Protein AF-A0A199VXJ0-F1 (afdb_monomer)

Radius of gyration: 19.69 Å; Cα contacts (8 Å, |Δi|>4): 282; chains: 1; bounding box: 51×52×53 Å

Organism: Ananas comosus (NCBI:txid4615)

Sequence (266 aa):
VQESENDRVVRELAQLLDVYDFYFQNKQNDQTDTVANPKESSIPTMSERFMGLRAAICTNSDSVKSFASNIGLTVLKTDDFLSQSDSADMLLRLLGFSGSDISENSEYDLVLLHITSESAKTQKGKMVIKTNADRLDKLVGGIMEAVQPGSNVASRLHFSVILSYGTVSESDEKFSLISNPETNSDLSLLRPRQSYAMKGGKPLEDVRHHHPMLIAQWQDGVTRKDTAMTFSFEEFTKYGVNLAILADRFLHEVAFKLWKAPKYGA

Structure (mmCIF, N/CA/C/O backbone):
data_AF-A0A199VXJ0-F1
#
_entry.id   AF-A0A199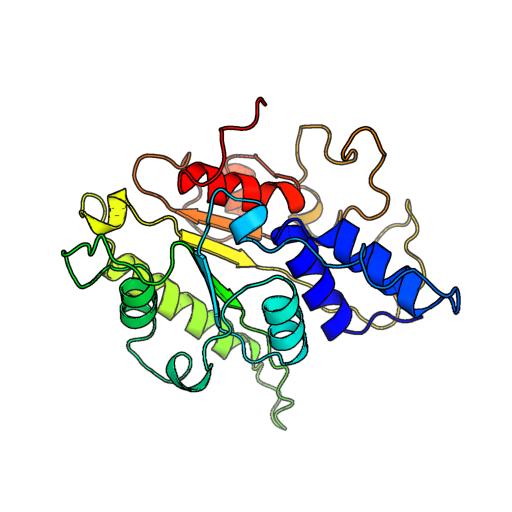VXJ0-F1
#
loop_
_atom_site.group_PDB
_atom_site.id
_atom_site.type_symbol
_atom_site.label_atom_id
_atom_site.label_alt_id
_atom_site.label_comp_id
_atom_site.label_asym_id
_atom_site.label_entity_id
_atom_site.label_seq_id
_atom_site.pdbx_PDB_ins_code
_atom_site.Cartn_x
_atom_site.Cartn_y
_atom_site.Cartn_z
_atom_site.occupancy
_atom_site.B_iso_or_equiv
_atom_site.auth_seq_id
_atom_site.auth_comp_id
_atom_site.auth_asym_id
_atom_site.auth_atom_id
_atom_site.pdbx_PDB_model_num
ATOM 1 N N . VAL A 1 1 ? 17.588 1.883 -23.656 1.00 45.66 1 VAL A N 1
ATOM 2 C CA . VAL A 1 1 ? 16.371 2.712 -23.821 1.00 45.66 1 VAL A CA 1
ATOM 3 C C . VAL A 1 1 ? 16.159 3.451 -22.516 1.00 45.66 1 VAL A C 1
ATOM 5 O O . VAL A 1 1 ? 16.261 2.813 -21.476 1.00 45.66 1 VAL A O 1
ATOM 8 N N . GLN A 1 2 ? 15.977 4.768 -22.562 1.00 56.06 2 GLN A N 1
ATOM 9 C CA . GLN A 1 2 ? 15.722 5.579 -21.371 1.00 56.06 2 GLN A CA 1
ATOM 10 C C . GLN A 1 2 ? 14.312 5.254 -20.850 1.00 56.06 2 GLN A C 1
ATOM 12 O O . GLN A 1 2 ? 13.355 5.304 -21.619 1.00 56.06 2 GLN A O 1
ATOM 17 N N . GLU A 1 3 ? 14.193 4.843 -19.585 1.00 69.50 3 GLU A N 1
ATOM 18 C CA . GLU A 1 3 ? 12.902 4.548 -18.945 1.00 69.50 3 GLU A CA 1
ATOM 19 C C . GLU A 1 3 ? 12.107 5.854 -18.781 1.00 69.50 3 GLU A C 1
ATOM 21 O O . GLU A 1 3 ? 12.637 6.837 -18.262 1.00 69.50 3 GLU A O 1
ATOM 26 N N . SER A 1 4 ? 10.847 5.887 -19.232 1.00 78.25 4 SER A N 1
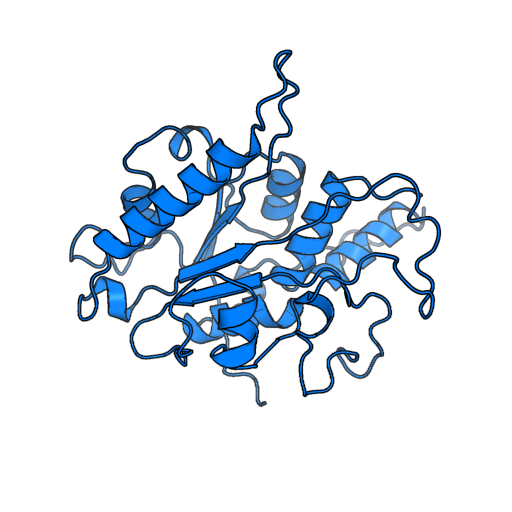ATOM 27 C CA . SER A 1 4 ? 9.984 7.052 -19.005 1.00 78.25 4 SER A CA 1
ATOM 28 C C . SER A 1 4 ? 9.513 7.117 -17.545 1.00 78.25 4 SER A C 1
ATOM 30 O O . SER A 1 4 ? 9.450 6.103 -16.851 1.00 78.25 4 SER A O 1
ATOM 32 N N . GLU A 1 5 ? 9.113 8.298 -17.064 1.00 76.81 5 GLU A N 1
ATOM 33 C CA . GLU A 1 5 ? 8.543 8.434 -15.713 1.00 76.81 5 GLU A CA 1
ATOM 34 C C . GLU A 1 5 ? 7.317 7.527 -15.510 1.00 76.81 5 GLU A C 1
ATOM 36 O O . GLU A 1 5 ? 7.177 6.893 -14.464 1.00 76.81 5 GLU A O 1
ATOM 41 N N . ASN A 1 6 ? 6.471 7.405 -16.535 1.00 82.06 6 ASN A N 1
ATOM 42 C CA . ASN A 1 6 ? 5.305 6.526 -16.514 1.00 82.06 6 ASN A CA 1
ATOM 43 C C . ASN A 1 6 ? 5.698 5.046 -16.420 1.00 82.06 6 ASN A C 1
ATOM 45 O O . ASN A 1 6 ? 5.078 4.310 -15.654 1.00 82.06 6 ASN A O 1
ATOM 49 N N . ASP A 1 7 ? 6.728 4.615 -17.157 1.00 81.69 7 ASP A N 1
ATOM 50 C CA . ASP A 1 7 ? 7.243 3.243 -17.077 1.00 81.69 7 ASP A CA 1
ATOM 51 C C . ASP A 1 7 ? 7.771 2.930 -15.679 1.00 81.69 7 ASP A C 1
ATOM 53 O O . ASP A 1 7 ? 7.467 1.868 -15.132 1.00 81.69 7 ASP A O 1
ATOM 57 N N . ARG A 1 8 ? 8.499 3.881 -15.081 1.00 81.12 8 ARG A N 1
ATOM 58 C CA . ARG A 1 8 ? 9.020 3.771 -13.718 1.00 81.12 8 ARG A CA 1
ATOM 59 C C . ARG A 1 8 ? 7.894 3.642 -12.694 1.00 81.12 8 ARG A C 1
ATOM 61 O O . ARG A 1 8 ? 7.955 2.755 -11.847 1.00 81.12 8 ARG A O 1
ATOM 68 N N . VAL A 1 9 ? 6.871 4.498 -12.765 1.00 86.12 9 VAL A N 1
ATOM 69 C CA . VAL A 1 9 ? 5.720 4.467 -11.841 1.00 86.12 9 VAL A CA 1
ATOM 70 C C . VAL A 1 9 ? 4.978 3.134 -11.941 1.00 86.12 9 VAL A C 1
ATOM 72 O O . VAL A 1 9 ? 4.702 2.503 -10.922 1.00 86.12 9 VAL A O 1
ATOM 75 N N . VAL A 1 10 ? 4.702 2.663 -13.161 1.00 89.69 10 VAL A N 1
ATOM 76 C CA . VAL A 1 10 ? 4.049 1.363 -13.378 1.00 89.69 10 VAL A CA 1
ATOM 77 C C . VAL A 1 10 ? 4.915 0.223 -12.852 1.00 89.69 10 VAL A C 1
ATOM 79 O O . VAL A 1 10 ? 4.407 -0.676 -12.187 1.00 89.69 10 VAL A O 1
ATOM 82 N N . ARG A 1 11 ? 6.228 0.269 -13.092 1.00 87.69 11 ARG A N 1
ATOM 83 C CA . ARG A 1 11 ? 7.173 -0.734 -12.599 1.00 87.69 11 ARG A CA 1
ATOM 84 C C . ARG A 1 11 ? 7.214 -0.799 -11.072 1.00 87.69 11 ARG A C 1
ATOM 86 O O . ARG A 1 11 ? 7.180 -1.884 -10.501 1.00 87.69 11 ARG A O 1
ATOM 93 N N . GLU A 1 12 ? 7.289 0.353 -10.414 1.00 87.31 12 GLU A N 1
ATOM 94 C CA . GLU A 1 12 ? 7.268 0.467 -8.953 1.00 87.31 12 GLU A CA 1
ATOM 95 C C . GLU A 1 12 ? 5.977 -0.093 -8.360 1.00 87.31 12 GLU A C 1
ATOM 97 O O . GLU A 1 12 ? 6.012 -0.879 -7.412 1.00 87.31 12 GLU A O 1
ATOM 102 N N . LEU A 1 13 ? 4.839 0.262 -8.957 1.00 91.62 13 LEU A N 1
ATOM 103 C CA . LEU A 1 13 ? 3.545 -0.263 -8.547 1.00 91.62 13 LEU A CA 1
ATOM 104 C C . LEU A 1 13 ? 3.452 -1.777 -8.783 1.00 91.62 13 LEU A C 1
ATOM 106 O O . LEU A 1 13 ? 2.938 -2.496 -7.931 1.00 91.62 13 LEU A O 1
ATOM 110 N N . ALA A 1 14 ? 3.996 -2.281 -9.892 1.00 91.81 14 ALA A N 1
ATOM 111 C CA . ALA A 1 14 ? 4.055 -3.712 -10.172 1.00 91.81 14 ALA A CA 1
ATOM 112 C C . ALA A 1 14 ? 4.868 -4.480 -9.121 1.00 91.81 14 ALA A C 1
ATOM 114 O O . ALA A 1 14 ? 4.495 -5.597 -8.761 1.00 91.81 14 ALA A O 1
ATOM 115 N N . GLN A 1 15 ? 5.938 -3.879 -8.593 1.00 89.31 15 GLN A N 1
ATOM 116 C CA . GLN A 1 15 ? 6.695 -4.451 -7.483 1.00 89.31 15 GLN A CA 1
ATOM 117 C C . GLN A 1 15 ? 5.846 -4.511 -6.209 1.00 89.31 15 GLN A C 1
ATOM 119 O O . GLN A 1 15 ? 5.731 -5.578 -5.615 1.00 89.31 15 GLN A O 1
ATOM 124 N N . LEU A 1 16 ? 5.215 -3.396 -5.820 1.00 92.19 16 LEU A N 1
ATOM 125 C CA . LEU A 1 16 ? 4.373 -3.330 -4.618 1.00 92.19 16 LEU A CA 1
ATOM 126 C C . LEU A 1 16 ? 3.195 -4.305 -4.672 1.00 92.19 16 LEU A C 1
ATOM 128 O O . LEU A 1 16 ? 2.821 -4.865 -3.646 1.00 92.19 16 LEU A O 1
ATOM 132 N N . LEU A 1 17 ? 2.622 -4.510 -5.860 1.00 93.81 17 LEU A N 1
ATOM 133 C CA . LEU A 1 17 ? 1.468 -5.381 -6.076 1.00 93.81 17 LEU A CA 1
ATOM 134 C C . LEU A 1 17 ? 1.838 -6.833 -6.406 1.00 93.81 17 LEU A C 1
ATOM 136 O O . LEU A 1 17 ? 0.954 -7.605 -6.782 1.00 93.81 17 LEU A O 1
ATOM 140 N N . ASP A 1 18 ? 3.111 -7.214 -6.260 1.00 91.25 18 ASP A N 1
ATOM 141 C CA . ASP A 1 18 ? 3.634 -8.565 -6.509 1.00 91.25 18 ASP A CA 1
ATOM 142 C C . ASP A 1 18 ? 3.284 -9.113 -7.910 1.00 91.25 18 ASP A C 1
ATOM 144 O O . ASP A 1 18 ? 2.841 -10.247 -8.085 1.00 91.25 18 ASP A O 1
ATOM 148 N N . VAL A 1 19 ? 3.426 -8.267 -8.933 1.00 92.19 19 VAL A N 1
ATOM 149 C CA . VAL A 1 19 ? 3.198 -8.622 -10.349 1.00 92.19 19 VAL A CA 1
ATOM 150 C C . VAL A 1 19 ? 4.364 -8.243 -11.262 1.00 92.19 19 VAL A C 1
ATOM 152 O O . VAL A 1 19 ? 4.260 -8.371 -12.481 1.00 92.19 19 VAL A O 1
ATOM 155 N N . TYR A 1 20 ? 5.485 -7.793 -10.692 1.00 88.81 20 TYR A N 1
ATOM 156 C CA . TYR A 1 20 ? 6.661 -7.356 -11.448 1.00 88.81 20 TYR A CA 1
ATOM 157 C C . TYR A 1 20 ? 7.192 -8.426 -12.408 1.00 88.81 20 TYR A C 1
ATOM 159 O O . TYR A 1 20 ? 7.436 -8.125 -13.573 1.00 88.81 20 TYR A O 1
ATOM 167 N N . ASP A 1 21 ? 7.302 -9.677 -11.954 1.00 86.62 21 ASP A N 1
ATOM 168 C CA . ASP A 1 21 ? 7.867 -10.758 -12.770 1.00 86.62 21 ASP A CA 1
ATOM 169 C C . ASP A 1 21 ? 6.995 -11.033 -14.014 1.00 86.62 21 ASP A C 1
ATOM 171 O O . ASP A 1 21 ? 7.521 -11.202 -15.114 1.00 86.62 21 ASP A O 1
ATOM 175 N N . PHE A 1 22 ? 5.663 -10.985 -13.871 1.00 86.19 22 PHE A N 1
ATOM 176 C CA . PHE A 1 22 ? 4.717 -11.130 -14.986 1.00 86.19 22 PHE A CA 1
ATOM 177 C C . PHE A 1 22 ? 4.749 -9.921 -15.928 1.00 86.19 22 PHE A C 1
ATOM 179 O O . PHE A 1 22 ? 4.763 -10.069 -17.150 1.00 86.19 22 PHE A O 1
ATOM 186 N N . TYR A 1 23 ? 4.795 -8.713 -15.361 1.00 83.38 23 TYR A N 1
ATOM 187 C CA . TYR A 1 23 ? 4.920 -7.470 -16.120 1.00 83.38 23 TYR A CA 1
ATOM 188 C C . TYR A 1 23 ? 6.195 -7.454 -16.976 1.00 83.38 23 TYR A C 1
ATOM 190 O O . TYR A 1 23 ? 6.153 -7.077 -18.148 1.00 83.38 23 TYR A O 1
ATOM 198 N N . PHE A 1 24 ? 7.320 -7.901 -16.414 1.00 80.62 24 PHE A N 1
ATOM 199 C CA . PHE A 1 24 ? 8.603 -7.938 -17.107 1.00 80.62 24 PHE A CA 1
ATOM 200 C C . PHE A 1 24 ? 8.630 -8.981 -18.232 1.00 80.62 24 PHE A C 1
ATOM 202 O O . PHE A 1 24 ? 9.086 -8.676 -19.333 1.00 80.62 24 PHE A O 1
ATOM 209 N N . GLN A 1 25 ? 8.090 -10.181 -17.991 1.00 79.81 25 GLN A N 1
ATOM 210 C CA . GLN A 1 25 ? 7.974 -11.225 -19.017 1.00 79.81 25 GLN A CA 1
ATOM 211 C C . GLN A 1 25 ? 7.130 -10.762 -20.211 1.00 79.81 25 GLN A C 1
ATOM 213 O O . GLN A 1 25 ? 7.547 -10.922 -21.356 1.00 79.81 25 GLN A O 1
ATOM 218 N N . ASN A 1 26 ? 5.990 -10.112 -19.959 1.00 73.62 26 ASN A N 1
ATOM 219 C CA . ASN A 1 26 ? 5.143 -9.589 -21.032 1.00 73.62 26 ASN A CA 1
ATOM 220 C C . ASN A 1 26 ? 5.845 -8.484 -21.836 1.00 73.62 26 ASN A C 1
ATOM 222 O O . ASN A 1 26 ? 5.798 -8.509 -23.063 1.00 73.62 26 ASN A O 1
ATOM 226 N N . LYS A 1 27 ? 6.597 -7.587 -21.180 1.00 72.12 27 LYS A N 1
ATOM 227 C CA . LYS A 1 27 ? 7.405 -6.576 -21.886 1.00 72.12 27 LYS A CA 1
ATOM 228 C C . LYS A 1 27 ? 8.515 -7.172 -22.763 1.00 72.12 27 LYS A C 1
ATOM 230 O O . LYS A 1 27 ? 8.862 -6.560 -23.770 1.00 72.12 27 LYS A O 1
ATOM 235 N N . GLN A 1 28 ? 9.092 -8.319 -22.395 1.00 69.50 28 GLN A N 1
ATOM 236 C CA . GLN A 1 28 ? 10.078 -9.012 -23.238 1.00 69.50 28 GLN A CA 1
ATOM 237 C C . GLN A 1 28 ? 9.428 -9.709 -24.438 1.00 69.50 28 GLN A C 1
ATOM 239 O O . GLN A 1 28 ? 9.977 -9.668 -25.541 1.00 69.50 28 GLN A O 1
ATOM 244 N N . ASN A 1 29 ? 8.247 -10.297 -24.243 1.00 62.09 29 ASN A N 1
ATOM 245 C CA . ASN A 1 29 ? 7.482 -10.925 -25.319 1.00 62.09 29 ASN A CA 1
ATOM 246 C C . ASN A 1 29 ? 7.000 -9.891 -26.349 1.00 62.09 29 ASN A C 1
ATOM 248 O O . ASN A 1 29 ? 7.112 -10.140 -27.539 1.00 62.09 29 ASN A O 1
ATOM 252 N N . ASP A 1 30 ? 6.578 -8.697 -25.921 1.00 61.28 30 ASP A N 1
ATOM 253 C CA . ASP A 1 30 ? 6.193 -7.610 -26.839 1.00 61.28 30 ASP A CA 1
ATOM 254 C C . ASP A 1 30 ? 7.369 -7.078 -27.686 1.00 61.28 30 ASP A C 1
ATOM 256 O O . ASP A 1 30 ? 7.159 -6.443 -28.717 1.00 61.28 30 ASP A O 1
ATOM 260 N N . GLN A 1 31 ? 8.618 -7.314 -27.262 1.00 59.03 31 GLN A N 1
ATOM 261 C CA . GLN A 1 31 ? 9.827 -6.904 -27.992 1.00 59.03 31 GLN A CA 1
ATOM 262 C C . GLN A 1 31 ? 10.400 -8.003 -28.892 1.00 59.03 31 GLN A C 1
ATOM 264 O O . GLN A 1 31 ? 11.290 -7.730 -29.699 1.00 59.03 31 GLN A O 1
ATOM 269 N N . THR A 1 32 ? 9.932 -9.241 -28.750 1.00 52.44 32 THR A N 1
ATOM 270 C CA . THR A 1 32 ? 10.399 -10.380 -29.537 1.00 52.44 32 THR A CA 1
ATOM 271 C C . THR A 1 32 ? 9.243 -10.876 -30.399 1.00 52.44 32 THR A C 1
ATOM 273 O O . THR A 1 32 ? 8.276 -11.420 -29.885 1.00 52.44 32 THR A O 1
ATOM 276 N N . ASP A 1 33 ? 9.340 -10.707 -31.726 1.00 48.66 33 ASP A N 1
ATOM 277 C CA . ASP A 1 33 ? 8.368 -11.172 -32.742 1.00 48.66 33 ASP A CA 1
ATOM 278 C C . ASP A 1 33 ? 8.248 -12.717 -32.818 1.00 48.66 33 ASP A C 1
ATOM 280 O O . ASP A 1 33 ? 8.120 -13.322 -33.884 1.00 48.66 33 ASP A O 1
ATOM 284 N N . THR A 1 34 ? 8.341 -13.418 -31.694 1.00 51.16 34 THR A N 1
ATOM 285 C CA . THR A 1 34 ? 8.050 -14.841 -31.604 1.00 51.16 34 THR A CA 1
ATOM 286 C C . THR A 1 34 ? 6.565 -15.023 -31.348 1.00 51.16 34 THR A C 1
ATOM 288 O O . THR A 1 34 ? 6.039 -14.561 -30.341 1.00 51.16 34 THR A O 1
ATOM 291 N N . VAL A 1 35 ? 5.900 -15.717 -32.277 1.00 48.59 35 VAL A N 1
ATOM 292 C CA . VAL A 1 35 ? 4.492 -16.134 -32.221 1.00 48.59 35 VAL A CA 1
ATOM 293 C C . VAL A 1 35 ? 4.259 -16.979 -30.962 1.00 48.59 35 VAL A C 1
ATOM 295 O O . VAL A 1 35 ? 4.329 -18.207 -30.989 1.00 48.59 35 VAL A O 1
ATOM 298 N N . ALA A 1 36 ? 4.030 -16.316 -29.833 1.00 48.41 36 ALA A N 1
ATOM 299 C CA . ALA A 1 36 ? 3.651 -16.956 -28.589 1.00 48.41 36 ALA A CA 1
ATOM 300 C C . ALA A 1 36 ? 2.177 -17.367 -28.679 1.00 48.41 36 ALA A C 1
ATOM 302 O O . ALA A 1 36 ? 1.315 -16.601 -29.115 1.00 48.41 36 ALA A O 1
ATOM 303 N N . ASN A 1 37 ? 1.888 -18.604 -28.280 1.00 42.53 37 ASN A N 1
ATOM 304 C CA . ASN A 1 37 ? 0.529 -19.126 -28.191 1.00 42.53 37 ASN A CA 1
ATOM 305 C C . ASN A 1 37 ? -0.311 -18.208 -27.271 1.00 42.53 37 ASN A C 1
ATOM 307 O O . ASN A 1 37 ? 0.045 -18.050 -26.103 1.00 42.53 37 ASN A O 1
ATOM 311 N N . PRO A 1 38 ? -1.445 -17.644 -27.726 1.00 44.47 38 PRO A N 1
ATOM 312 C CA . PRO A 1 38 ? -2.181 -16.586 -27.017 1.00 44.47 38 PRO A CA 1
ATOM 313 C C . PRO A 1 38 ? -2.943 -17.048 -25.756 1.00 44.47 38 PRO A C 1
ATOM 315 O O . PRO A 1 38 ? -3.863 -16.370 -25.310 1.00 44.47 38 PRO A O 1
ATOM 318 N N . LYS A 1 39 ? -2.615 -18.216 -25.187 1.00 44.41 39 LYS A N 1
ATOM 319 C CA . LYS A 1 39 ? -3.345 -18.824 -24.060 1.00 44.41 39 LYS A CA 1
ATOM 320 C C . LYS A 1 39 ? -2.595 -18.839 -22.721 1.00 44.41 39 LYS A C 1
ATOM 322 O O . LYS A 1 39 ? -3.212 -19.220 -21.736 1.00 44.41 39 LYS A O 1
ATOM 327 N N . GLU A 1 40 ? -1.327 -18.421 -22.654 1.00 48.28 40 GLU A N 1
ATOM 328 C CA . GLU A 1 40 ? -0.504 -18.558 -21.429 1.00 48.28 40 GLU A CA 1
ATOM 329 C C . GLU A 1 40 ? 0.032 -17.243 -20.822 1.00 48.28 40 GLU A C 1
ATOM 331 O O . GLU A 1 40 ? 0.688 -17.287 -19.787 1.00 48.28 40 GLU A O 1
ATOM 336 N N . SER A 1 41 ? -0.255 -16.064 -21.391 1.00 54.38 41 SER A N 1
ATOM 337 C CA . SER A 1 41 ? 0.370 -14.789 -20.972 1.00 54.38 41 SER A CA 1
ATOM 338 C C . SER A 1 41 ? -0.541 -13.820 -20.199 1.00 54.38 41 SER A C 1
ATOM 340 O O . SER A 1 41 ? -0.278 -12.614 -20.164 1.00 54.38 41 SER A O 1
ATOM 342 N N . SER A 1 42 ? -1.641 -14.292 -19.606 1.00 75.12 42 SER A N 1
ATOM 343 C CA . SER A 1 42 ? -2.492 -13.433 -18.773 1.00 75.12 42 SER A CA 1
ATOM 344 C C . SER A 1 42 ? -1.889 -13.285 -17.377 1.00 75.12 42 SER A C 1
ATOM 346 O O . SER A 1 42 ? -1.666 -14.284 -16.693 1.00 75.12 42 SER A O 1
ATOM 348 N N . ILE A 1 43 ? -1.650 -12.045 -16.941 1.00 83.56 43 ILE A N 1
ATOM 349 C CA . ILE A 1 43 ? -1.224 -11.765 -15.566 1.00 83.56 43 ILE A CA 1
ATOM 350 C C . ILE A 1 43 ? -2.356 -12.217 -14.630 1.00 83.56 43 ILE A C 1
ATOM 352 O O . ILE A 1 43 ? -3.481 -11.745 -14.806 1.00 83.56 43 ILE A O 1
ATOM 356 N N . PRO A 1 44 ? -2.102 -13.108 -13.654 1.00 89.50 44 PRO A N 1
ATOM 357 C CA . PRO A 1 44 ? -3.137 -13.534 -12.725 1.00 89.50 44 PRO A CA 1
ATOM 358 C C . PRO A 1 44 ? -3.655 -12.333 -11.930 1.00 89.50 44 PRO A C 1
ATOM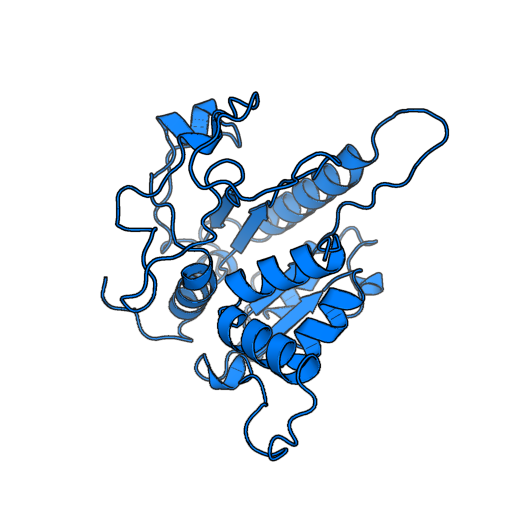 360 O O . PRO A 1 44 ? -2.890 -11.534 -11.374 1.00 89.50 44 PRO A O 1
ATOM 363 N N . THR A 1 45 ? -4.975 -12.218 -11.879 1.00 91.81 45 THR A N 1
ATOM 364 C CA . THR A 1 45 ? -5.677 -11.141 -11.190 1.00 91.81 45 THR A CA 1
ATOM 365 C C . THR A 1 45 ? -5.389 -11.172 -9.694 1.00 91.81 45 THR A C 1
ATOM 367 O O . THR A 1 45 ? -5.015 -12.191 -9.106 1.00 91.81 45 THR A O 1
ATOM 370 N N . MET A 1 46 ? -5.591 -10.040 -9.026 1.00 91.19 46 MET A N 1
ATOM 371 C CA . MET A 1 46 ? -5.399 -9.980 -7.578 1.00 91.19 46 MET A CA 1
ATOM 372 C C . MET A 1 46 ? -6.341 -10.918 -6.801 1.00 91.19 46 MET A C 1
ATOM 374 O O . MET A 1 46 ? -5.927 -11.516 -5.810 1.00 91.19 46 MET A O 1
ATOM 378 N N . SER A 1 47 ? -7.564 -11.116 -7.297 1.00 92.75 47 SER A N 1
ATOM 379 C CA . SER A 1 47 ? -8.522 -12.076 -6.740 1.00 92.75 47 SER A CA 1
ATOM 380 C C . SER A 1 47 ? -8.008 -13.519 -6.822 1.00 92.75 47 SER A C 1
ATOM 382 O O . SER A 1 47 ? -8.125 -14.267 -5.851 1.00 92.75 47 SER A O 1
ATOM 384 N N . GLU A 1 48 ? -7.402 -13.903 -7.950 1.00 93.19 48 GLU A N 1
ATOM 385 C CA . GLU A 1 48 ? -6.807 -15.236 -8.138 1.00 93.19 48 GLU A CA 1
ATOM 386 C C . GLU A 1 48 ? -5.591 -15.457 -7.232 1.00 93.19 48 GLU A C 1
ATOM 388 O O . GLU A 1 48 ? -5.391 -16.561 -6.729 1.00 93.19 48 GLU A O 1
ATOM 393 N N . ARG A 1 49 ? -4.798 -14.407 -6.982 1.00 92.00 49 ARG A N 1
ATOM 394 C CA . ARG A 1 49 ? -3.589 -14.491 -6.147 1.00 92.00 49 ARG A CA 1
ATOM 395 C C . ARG A 1 49 ? -3.863 -14.457 -4.641 1.00 92.00 49 ARG A C 1
ATOM 397 O O . ARG A 1 49 ? -3.102 -15.052 -3.884 1.00 92.00 49 ARG A O 1
ATOM 404 N N . PHE A 1 50 ? -4.929 -13.789 -4.198 1.00 93.44 50 PHE A N 1
ATOM 405 C CA . PHE A 1 50 ? -5.163 -13.492 -2.778 1.00 93.44 50 PHE A CA 1
ATOM 406 C C . PHE A 1 50 ? -6.582 -13.843 -2.316 1.00 93.44 50 PHE A C 1
ATOM 408 O O . PHE A 1 50 ? -7.336 -12.973 -1.891 1.00 93.44 50 PHE A O 1
ATOM 415 N N . MET A 1 51 ? -6.965 -15.122 -2.400 1.00 94.00 51 MET A N 1
ATOM 416 C CA . MET A 1 51 ? -8.205 -15.665 -1.808 1.00 94.00 51 MET A CA 1
ATOM 417 C C . MET A 1 51 ? -9.468 -14.819 -2.087 1.00 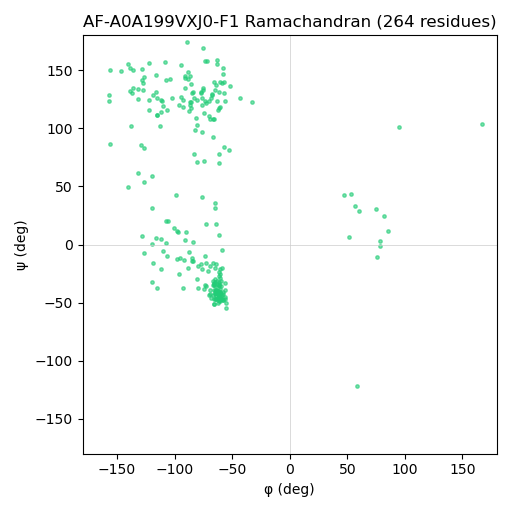94.00 51 MET A C 1
ATOM 419 O O . MET A 1 51 ? -10.283 -14.576 -1.193 1.00 94.00 51 MET A O 1
ATOM 423 N N . GLY A 1 52 ? -9.630 -14.334 -3.320 1.00 94.06 52 GLY A N 1
ATOM 424 C CA . GLY A 1 52 ? -10.765 -13.485 -3.679 1.00 94.06 52 GLY A CA 1
ATOM 425 C C . GLY A 1 52 ? -10.670 -12.051 -3.150 1.00 94.06 52 GLY A C 1
ATOM 426 O O . GLY A 1 52 ? -11.696 -11.463 -2.810 1.00 94.06 52 GLY A O 1
ATOM 427 N N . LEU A 1 53 ? -9.463 -11.496 -2.993 1.00 95.00 53 LEU A N 1
ATOM 428 C CA . LEU A 1 53 ? -9.252 -10.095 -2.618 1.00 95.00 53 LEU A CA 1
ATOM 429 C C . LEU A 1 53 ? -9.841 -9.180 -3.696 1.00 95.00 53 LEU A C 1
ATOM 431 O O . LEU A 1 53 ? -9.364 -9.149 -4.832 1.00 95.00 53 LEU A O 1
ATOM 435 N N . ARG A 1 54 ? -10.866 -8.414 -3.318 1.00 95.69 54 ARG A N 1
ATOM 436 C CA . ARG A 1 54 ? -11.494 -7.404 -4.174 1.00 95.69 54 ARG A CA 1
ATOM 437 C C . ARG A 1 54 ? -10.819 -6.074 -3.918 1.00 95.69 54 ARG A C 1
ATOM 439 O O . ARG A 1 54 ? -10.805 -5.612 -2.776 1.00 95.69 54 ARG A O 1
ATOM 446 N N . ALA A 1 55 ? -10.294 -5.437 -4.956 1.00 96.62 55 ALA A N 1
ATOM 447 C CA . ALA A 1 55 ? -9.690 -4.130 -4.776 1.00 96.62 55 ALA A CA 1
ATOM 448 C C . ALA A 1 55 ? -9.972 -3.154 -5.898 1.00 96.62 55 ALA A C 1
ATOM 450 O O . ALA A 1 55 ? -10.167 -3.524 -7.058 1.00 96.62 55 ALA A O 1
ATOM 451 N N . ALA A 1 56 ? -9.892 -1.891 -5.511 1.00 96.06 56 ALA A N 1
ATOM 452 C CA . ALA A 1 56 ? -10.016 -0.760 -6.394 1.00 96.06 56 ALA A CA 1
ATOM 453 C C . ALA A 1 56 ? -8.779 0.134 -6.331 1.00 96.06 56 ALA A C 1
ATOM 455 O O . ALA A 1 56 ? -8.064 0.166 -5.328 1.00 96.06 56 ALA A O 1
ATOM 456 N N . ILE A 1 57 ? -8.555 0.898 -7.398 1.00 94.75 57 ILE A N 1
ATOM 457 C CA . ILE A 1 57 ? -7.568 1.972 -7.438 1.00 94.75 57 ILE A CA 1
ATOM 458 C C . ILE A 1 57 ? -8.201 3.274 -7.923 1.00 94.75 57 ILE A C 1
ATOM 460 O O . ILE A 1 57 ? -8.977 3.292 -8.878 1.00 94.75 57 ILE A O 1
ATOM 464 N N . CYS A 1 58 ? -7.824 4.379 -7.291 1.00 91.31 58 CYS A N 1
ATOM 465 C CA . CYS A 1 58 ? -8.099 5.730 -7.754 1.00 91.31 58 CYS A CA 1
ATOM 466 C C . CYS A 1 58 ? -6.782 6.394 -8.165 1.00 91.31 58 CYS A C 1
ATOM 468 O O . CYS A 1 58 ? -5.828 6.440 -7.384 1.00 91.31 58 CYS A O 1
ATOM 470 N N . THR A 1 59 ? -6.709 6.887 -9.403 1.00 88.94 59 THR A N 1
ATOM 471 C CA . THR A 1 59 ? -5.522 7.584 -9.912 1.00 88.94 59 THR A CA 1
ATOM 472 C C . THR A 1 59 ? -5.848 8.533 -11.061 1.00 88.94 59 THR A C 1
ATOM 474 O O . THR A 1 59 ? -6.770 8.283 -11.833 1.00 88.94 59 THR A O 1
ATOM 477 N N . ASN A 1 60 ? -5.082 9.615 -11.205 1.00 84.50 60 ASN A N 1
ATOM 478 C CA . ASN A 1 60 ? -5.099 10.503 -12.374 1.00 84.50 60 ASN A CA 1
ATOM 479 C C . ASN A 1 60 ? -4.219 9.995 -13.538 1.00 84.50 60 ASN A C 1
ATOM 481 O O . ASN A 1 60 ? -4.358 10.489 -14.651 1.00 84.50 60 ASN A O 1
ATOM 485 N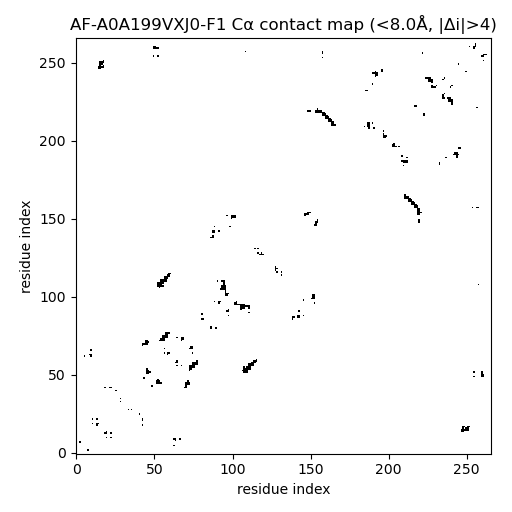 N . SER A 1 61 ? -3.336 9.016 -13.316 1.00 87.31 61 SER A N 1
ATOM 486 C CA . SER A 1 61 ? -2.378 8.544 -14.324 1.00 87.31 61 SER A CA 1
ATOM 487 C C . SER A 1 61 ? -2.981 7.478 -15.244 1.00 87.31 61 SER A C 1
ATOM 489 O O . SER A 1 61 ? -3.326 6.385 -14.796 1.00 87.31 61 SER A O 1
ATOM 491 N N . ASP A 1 62 ? -3.069 7.758 -16.546 1.00 90.25 62 ASP A N 1
ATOM 492 C CA . ASP A 1 62 ? -3.656 6.831 -17.527 1.00 90.25 62 ASP A CA 1
ATOM 493 C C . ASP A 1 62 ? -2.844 5.541 -17.717 1.00 90.25 62 ASP A C 1
ATOM 495 O O . ASP A 1 62 ? -3.423 4.470 -17.933 1.00 90.25 62 ASP A O 1
ATOM 499 N N . SER A 1 63 ? -1.516 5.607 -17.572 1.00 91.31 63 SER A N 1
ATOM 500 C CA . SER A 1 63 ? -0.664 4.412 -17.583 1.00 91.31 63 SER A CA 1
ATOM 501 C C . SER A 1 63 ? -0.984 3.503 -16.396 1.00 91.31 63 SER A C 1
ATOM 503 O O . SER A 1 63 ? -1.119 2.291 -16.568 1.00 91.31 63 SER A O 1
ATOM 505 N N . VAL A 1 64 ? -1.200 4.082 -15.211 1.00 92.69 64 VAL A N 1
ATOM 506 C CA . VAL A 1 64 ? -1.599 3.336 -14.011 1.00 92.69 64 VAL A CA 1
ATOM 507 C C . VAL A 1 64 ? -3.021 2.790 -14.133 1.00 92.69 64 VAL A C 1
ATOM 509 O O . VAL A 1 64 ? -3.238 1.641 -13.762 1.00 92.69 64 VAL A O 1
ATOM 512 N N . LYS A 1 65 ? -3.977 3.538 -14.706 1.00 94.00 65 LYS A N 1
ATOM 513 C CA . LYS A 1 65 ? -5.338 3.024 -14.976 1.00 94.00 65 LYS A CA 1
ATOM 514 C C . LYS A 1 65 ? -5.303 1.789 -15.880 1.00 94.00 65 LYS A C 1
ATOM 516 O O . LYS A 1 65 ? -5.940 0.777 -15.581 1.00 94.00 65 LYS A O 1
ATOM 521 N N . SER A 1 66 ? -4.539 1.869 -16.970 1.00 92.88 66 SER A N 1
ATOM 522 C CA . SER A 1 66 ? -4.408 0.780 -17.944 1.00 92.88 66 SER A CA 1
ATOM 523 C C . SER A 1 66 ? -3.758 -0.448 -17.308 1.00 92.88 66 SER A C 1
ATOM 525 O O . SER A 1 66 ? -4.279 -1.557 -17.412 1.00 92.88 66 SER A O 1
ATOM 527 N N . PHE A 1 67 ? -2.660 -0.238 -16.578 1.00 93.12 67 PHE A N 1
ATOM 528 C CA . PHE A 1 67 ? -1.971 -1.293 -15.844 1.00 93.12 67 PHE A CA 1
ATOM 529 C C . PHE A 1 67 ? -2.870 -1.954 -14.791 1.00 93.12 67 PHE A C 1
ATOM 531 O O . PHE A 1 67 ? -2.981 -3.175 -14.766 1.00 93.12 67 PHE A O 1
ATOM 538 N N . ALA A 1 68 ? -3.553 -1.163 -13.961 1.00 94.44 68 ALA A N 1
ATOM 539 C CA . ALA A 1 68 ? -4.419 -1.665 -12.901 1.00 94.44 68 ALA A CA 1
ATOM 540 C C . ALA A 1 68 ? -5.587 -2.501 -13.440 1.00 94.44 68 ALA A C 1
ATOM 542 O O . ALA A 1 68 ? -5.874 -3.570 -12.901 1.00 94.44 68 ALA A O 1
ATOM 543 N N . SER A 1 69 ? -6.206 -2.058 -14.538 1.00 93.25 69 SER A N 1
ATOM 544 C CA . SER A 1 69 ? -7.261 -2.823 -15.215 1.00 93.25 69 SER A CA 1
ATOM 545 C C . SER A 1 69 ? -6.740 -4.177 -15.708 1.00 93.25 69 SER A C 1
ATOM 547 O O . SER A 1 69 ? -7.415 -5.191 -15.550 1.00 93.25 69 SER A O 1
ATOM 549 N N . ASN A 1 70 ? -5.515 -4.214 -16.247 1.00 90.94 70 ASN A N 1
ATOM 550 C CA . ASN A 1 70 ? -4.890 -5.437 -16.759 1.00 90.94 70 ASN A CA 1
ATOM 551 C C . ASN A 1 70 ? -4.616 -6.484 -15.662 1.00 90.94 70 ASN A C 1
ATOM 553 O O . ASN A 1 70 ? -4.657 -7.679 -15.923 1.00 90.94 70 ASN A O 1
ATOM 557 N N . ILE A 1 71 ? -4.367 -6.051 -14.424 1.00 91.69 71 ILE A N 1
ATOM 558 C CA . ILE A 1 71 ? -4.126 -6.953 -13.282 1.00 91.69 71 ILE A CA 1
ATOM 559 C C . ILE A 1 71 ? -5.390 -7.197 -12.429 1.00 91.69 71 ILE A C 1
ATOM 561 O O . ILE A 1 71 ? -5.315 -7.762 -11.332 1.00 91.69 71 ILE A O 1
ATOM 565 N N . GLY A 1 72 ? -6.558 -6.779 -12.929 1.00 91.88 72 GLY A N 1
ATOM 566 C CA . GLY A 1 72 ? -7.868 -7.060 -12.338 1.00 91.88 72 GLY A CA 1
ATOM 567 C C . GLY A 1 72 ? -8.284 -6.150 -11.178 1.00 91.88 72 GLY A C 1
ATOM 568 O O . GLY A 1 72 ? -9.083 -6.580 -10.349 1.00 91.88 72 GLY A O 1
ATOM 569 N N . LEU A 1 73 ? -7.759 -4.923 -11.083 1.00 95.44 73 LEU A N 1
ATOM 570 C CA . LEU A 1 73 ? -8.271 -3.913 -10.148 1.00 95.44 73 LEU A CA 1
ATOM 571 C C . LEU A 1 73 ? -9.398 -3.108 -10.796 1.00 95.44 73 LEU A C 1
ATOM 573 O O . LEU A 1 73 ? -9.301 -2.711 -11.960 1.00 95.44 73 LEU A O 1
ATOM 577 N N . THR A 1 74 ? -10.422 -2.768 -10.012 1.00 96.00 74 THR A N 1
ATOM 578 C CA . THR A 1 74 ? -11.429 -1.799 -10.453 1.00 96.00 74 THR A CA 1
ATOM 579 C C . THR A 1 74 ? -10.837 -0.391 -10.444 1.00 96.00 74 THR A C 1
ATOM 581 O O . THR A 1 74 ? -10.402 0.103 -9.405 1.00 96.00 74 THR A O 1
ATOM 584 N N . VAL A 1 75 ? -10.831 0.287 -11.590 1.00 94.81 75 VAL A N 1
ATOM 585 C CA . VAL A 1 75 ? -10.383 1.683 -11.684 1.00 94.81 75 VAL A CA 1
ATOM 586 C C . VAL A 1 75 ? -11.555 2.620 -11.400 1.00 94.81 75 VAL A C 1
ATOM 588 O O . VAL A 1 75 ? -12.512 2.683 -12.172 1.00 94.81 75 VAL A O 1
ATOM 591 N N . LEU A 1 76 ? -11.468 3.369 -10.302 1.00 92.19 76 LEU A N 1
ATOM 592 C CA . LEU A 1 76 ? -12.468 4.358 -9.900 1.00 92.19 76 LEU A CA 1
ATOM 593 C C . LEU A 1 76 ? -12.160 5.728 -10.518 1.00 92.19 76 LEU A C 1
ATOM 595 O O . LEU A 1 76 ? -10.999 6.087 -10.737 1.00 92.19 76 LEU A O 1
ATOM 599 N N . LYS A 1 77 ? -13.207 6.508 -10.805 1.00 82.88 77 LYS A N 1
ATOM 600 C CA . LYS A 1 77 ? -13.080 7.820 -11.453 1.00 82.88 77 LYS A CA 1
ATOM 601 C C . LYS A 1 77 ? -12.520 8.862 -10.493 1.00 82.88 77 LYS A C 1
ATOM 603 O O . LYS A 1 77 ? -13.096 9.131 -9.453 1.00 82.88 77 LYS A O 1
ATOM 608 N N . THR A 1 78 ? -11.420 9.494 -10.878 1.00 68.12 78 THR A N 1
ATOM 609 C CA . THR A 1 78 ? -10.653 10.431 -10.044 1.00 68.12 78 THR A CA 1
ATOM 610 C C . THR A 1 78 ? -11.415 11.706 -9.671 1.00 68.12 78 THR A C 1
ATOM 612 O O . THR A 1 78 ? -11.202 12.249 -8.583 1.00 68.12 78 THR A O 1
ATOM 615 N N . ASP A 1 79 ? -12.299 12.166 -10.562 1.00 63.31 79 ASP A N 1
ATOM 616 C CA . ASP A 1 79 ? -13.072 13.407 -10.410 1.00 63.31 79 ASP A CA 1
ATOM 617 C C . ASP A 1 79 ? -13.980 13.386 -9.170 1.00 63.31 79 ASP A C 1
ATOM 619 O O . ASP A 1 79 ? -14.248 14.438 -8.584 1.00 63.31 79 ASP A O 1
ATOM 623 N N . ASP A 1 80 ? -14.363 12.189 -8.718 1.00 55.09 80 ASP A N 1
ATOM 624 C CA . ASP A 1 80 ? -15.216 11.987 -7.551 1.00 55.09 80 ASP A CA 1
ATOM 625 C C . ASP A 1 80 ? -14.459 12.192 -6.217 1.00 55.09 80 ASP A C 1
ATOM 627 O O . ASP A 1 80 ? -15.086 12.489 -5.203 1.00 55.09 80 ASP A O 1
ATOM 631 N N . PHE A 1 81 ? -13.117 12.094 -6.194 1.00 59.53 81 PHE A N 1
ATOM 632 C CA . PHE A 1 81 ? -12.346 11.966 -4.942 1.00 59.53 81 PHE A CA 1
ATOM 633 C C . PHE A 1 81 ? -11.404 13.135 -4.626 1.00 59.53 81 PHE A C 1
ATOM 635 O O . PHE A 1 81 ? -11.233 13.486 -3.462 1.00 59.53 81 PHE A O 1
ATOM 642 N N . LEU A 1 82 ? -10.746 13.734 -5.625 1.00 57.75 82 LEU A N 1
ATOM 643 C CA . LEU A 1 82 ? -9.627 14.668 -5.379 1.00 57.75 82 LEU A CA 1
ATOM 644 C C . LEU A 1 82 ? -10.041 16.134 -5.159 1.00 57.75 82 LEU A C 1
ATOM 646 O O . LEU A 1 82 ? -9.193 16.977 -4.850 1.00 57.75 82 LEU A O 1
ATOM 650 N N . SER A 1 83 ? -11.323 16.455 -5.340 1.00 55.41 83 SER A N 1
ATOM 651 C CA . SER A 1 83 ? -11.864 17.820 -5.267 1.00 55.41 83 SER A CA 1
ATOM 652 C C . SER A 1 83 ? -12.694 18.098 -4.005 1.00 55.41 83 SER A C 1
ATOM 654 O O . SER A 1 83 ? -13.024 19.254 -3.738 1.00 55.41 83 SER A O 1
ATOM 656 N N . GLN A 1 84 ? -13.012 17.065 -3.220 1.00 55.12 84 GLN A N 1
ATOM 657 C CA . GLN A 1 84 ? -14.011 17.112 -2.150 1.00 55.12 84 GLN A CA 1
ATOM 658 C C . GLN A 1 84 ? -13.352 17.171 -0.762 1.00 55.12 84 GLN A C 1
ATOM 660 O O . GLN A 1 84 ? -12.347 16.501 -0.507 1.00 55.12 84 GLN A O 1
ATOM 665 N N . SER A 1 85 ? -13.946 17.935 0.159 1.00 58.16 85 SER A N 1
ATOM 666 C CA . SER A 1 85 ? -13.587 17.939 1.589 1.00 58.16 85 SER A CA 1
ATOM 667 C C . SER A 1 85 ? -13.776 16.573 2.257 1.00 58.16 85 SER A C 1
ATOM 669 O O . SER A 1 85 ? -13.119 16.294 3.254 1.00 58.16 85 SER A O 1
ATOM 671 N N . ASP A 1 86 ? -14.603 15.707 1.663 1.00 67.44 86 ASP A N 1
ATOM 672 C CA . ASP A 1 86 ? -15.110 14.474 2.280 1.00 67.44 86 ASP A CA 1
ATOM 673 C C . ASP A 1 86 ? -14.440 13.207 1.710 1.00 67.44 86 ASP A C 1
ATOM 675 O O . ASP A 1 86 ? -14.957 12.095 1.815 1.00 67.44 86 ASP A O 1
ATOM 679 N N . SER A 1 87 ? -13.265 13.361 1.090 1.00 80.56 87 SER A N 1
ATOM 680 C CA . SER A 1 87 ? -12.520 12.259 0.456 1.00 80.56 87 SER A CA 1
ATOM 681 C C . SER A 1 87 ? -12.213 11.091 1.407 1.00 80.56 87 SER A C 1
ATOM 683 O O . SER A 1 87 ? -12.235 9.937 0.981 1.00 80.56 87 SER A O 1
ATOM 685 N N . ALA A 1 88 ? -11.993 11.363 2.698 1.00 87.75 88 ALA A N 1
ATOM 686 C CA . ALA A 1 88 ? -11.783 10.335 3.718 1.00 87.75 88 ALA A CA 1
ATOM 687 C C . ALA A 1 88 ? -13.032 9.462 3.945 1.00 87.75 88 ALA A C 1
ATOM 689 O O . ALA A 1 88 ? -12.933 8.238 3.865 1.00 87.75 88 ALA A O 1
ATOM 690 N N . ASP A 1 89 ? -14.203 10.071 4.177 1.00 87.38 89 ASP A N 1
ATOM 691 C CA . ASP A 1 89 ? -15.467 9.344 4.390 1.00 87.38 89 ASP A CA 1
ATOM 692 C C . ASP A 1 89 ? -15.819 8.492 3.169 1.00 87.38 89 ASP A C 1
ATOM 694 O O . ASP A 1 89 ? -16.166 7.320 3.292 1.00 87.38 89 ASP A O 1
ATOM 698 N N . MET A 1 90 ? -15.632 9.039 1.968 1.00 87.31 90 MET A N 1
ATOM 699 C CA . MET A 1 90 ? -15.899 8.304 0.737 1.00 87.31 90 MET A CA 1
ATOM 700 C C . MET A 1 90 ? -15.024 7.048 0.597 1.00 87.31 90 MET A C 1
ATOM 702 O O . MET A 1 90 ? -15.538 5.978 0.266 1.00 87.31 90 MET A O 1
ATOM 706 N N . LEU A 1 91 ? -13.716 7.147 0.868 1.00 90.44 91 LEU A N 1
ATOM 707 C CA . LEU A 1 91 ? -12.810 5.992 0.830 1.00 90.44 91 LEU A CA 1
ATOM 708 C C . LEU A 1 91 ? -13.169 4.953 1.899 1.00 90.44 91 LEU A C 1
ATOM 710 O O . LEU A 1 91 ? -13.154 3.753 1.624 1.00 90.44 91 LEU A O 1
ATOM 714 N N . LEU A 1 92 ? -13.537 5.407 3.097 1.00 91.44 92 LEU A N 1
ATOM 715 C CA . LEU A 1 92 ? -14.001 4.544 4.181 1.00 91.44 92 LEU A CA 1
ATOM 716 C C . LEU A 1 92 ? -15.294 3.805 3.797 1.00 91.44 92 LEU A C 1
ATOM 718 O O . LEU A 1 92 ? -15.398 2.598 4.013 1.00 91.44 92 LEU A O 1
ATOM 722 N N . ARG A 1 93 ? -16.232 4.474 3.119 1.00 91.19 93 ARG A N 1
ATOM 723 C CA . ARG A 1 93 ? -17.482 3.867 2.635 1.00 91.19 93 ARG A CA 1
ATOM 724 C C . ARG A 1 93 ? -17.272 2.796 1.574 1.00 91.19 93 ARG A C 1
ATOM 726 O O . ARG A 1 93 ? -17.985 1.796 1.599 1.00 91.19 93 ARG A O 1
ATOM 733 N N . LEU A 1 94 ? -16.285 2.952 0.690 1.00 91.75 94 LEU A N 1
ATOM 734 C CA . LEU A 1 94 ? -15.912 1.904 -0.275 1.00 91.75 94 LEU A CA 1
ATOM 735 C C . LEU A 1 94 ? -15.442 0.616 0.419 1.00 91.75 94 LEU A C 1
ATOM 737 O O . LEU A 1 94 ? -15.687 -0.486 -0.076 1.00 91.75 94 LEU A O 1
ATOM 741 N N . LEU A 1 95 ? -14.815 0.762 1.588 1.00 93.38 95 LEU A N 1
ATOM 742 C CA . LEU A 1 95 ? -14.408 -0.338 2.464 1.00 93.38 95 LEU A CA 1
ATOM 743 C C . LEU A 1 95 ? -15.541 -0.823 3.387 1.00 93.38 95 LEU A C 1
ATOM 745 O O . LEU A 1 95 ? -15.337 -1.732 4.185 1.00 93.38 95 LEU A O 1
ATOM 749 N N . GLY A 1 96 ? -16.746 -0.255 3.271 1.00 92.81 96 GLY A N 1
ATOM 750 C CA . GLY A 1 96 ? -17.911 -0.627 4.074 1.00 92.81 96 GLY A CA 1
ATOM 751 C C . GLY A 1 96 ? -18.008 0.073 5.430 1.00 92.81 96 GLY A C 1
ATOM 752 O O . GLY A 1 96 ? -18.835 -0.330 6.244 1.00 92.81 96 GLY A O 1
ATOM 753 N N . PHE A 1 97 ? -17.212 1.110 5.689 1.00 91.50 97 PHE A N 1
ATOM 754 C CA . PHE A 1 97 ? -17.289 1.901 6.918 1.00 91.50 97 PHE A CA 1
ATOM 755 C C . PHE A 1 97 ? -18.176 3.133 6.713 1.00 91.50 97 PHE A C 1
ATOM 757 O O . PHE A 1 97 ? -17.958 3.914 5.791 1.00 91.50 97 PHE A O 1
ATOM 764 N N . SER A 1 98 ? -19.174 3.332 7.572 1.00 85.88 98 SER A N 1
ATOM 765 C CA . SER A 1 98 ? -20.026 4.526 7.550 1.00 85.88 98 SER A CA 1
ATOM 766 C C . SER A 1 98 ? -20.259 5.007 8.976 1.00 85.88 98 SER A C 1
ATOM 768 O O . SER A 1 98 ? -21.026 4.413 9.731 1.00 85.88 98 SER A O 1
ATOM 770 N N . GLY A 1 99 ? -19.548 6.063 9.378 1.00 79.94 99 GLY A N 1
ATOM 771 C CA . GLY A 1 99 ? -19.515 6.482 10.779 1.00 79.94 99 GLY A CA 1
ATOM 772 C C . GLY A 1 99 ? -18.990 5.362 11.685 1.00 79.94 99 GLY A C 1
ATOM 773 O O . GLY A 1 99 ? -17.879 4.875 11.497 1.00 79.94 99 GLY A O 1
ATOM 774 N N . SER A 1 100 ? -19.791 4.941 12.668 1.00 75.81 100 SER A N 1
ATOM 775 C CA . SER A 1 100 ? -19.472 3.816 13.565 1.00 75.81 100 SER A CA 1
ATOM 776 C C . SER A 1 100 ? -19.840 2.440 13.009 1.00 75.81 100 SER A C 1
ATOM 778 O O . SER A 1 100 ? -19.461 1.424 13.605 1.00 75.81 100 SER A O 1
ATOM 780 N N . ASP A 1 101 ? -20.602 2.406 11.916 1.00 81.56 101 ASP A N 1
ATOM 781 C CA . ASP A 1 101 ? -21.206 1.191 11.389 1.00 81.56 101 ASP A CA 1
ATOM 782 C C . ASP A 1 101 ? -20.286 0.517 10.375 1.00 81.56 101 ASP A C 1
ATOM 784 O O . ASP A 1 101 ? -19.563 1.161 9.607 1.00 81.56 101 ASP A O 1
ATOM 788 N N . ILE A 1 102 ? -20.325 -0.814 10.384 1.00 84.62 102 ILE A N 1
ATOM 789 C CA . ILE A 1 102 ? -19.506 -1.663 9.525 1.00 84.62 102 ILE A CA 1
ATOM 790 C C . ILE A 1 102 ? -20.438 -2.549 8.715 1.00 84.62 102 ILE A C 1
ATOM 792 O O . ILE A 1 102 ? -21.145 -3.392 9.265 1.00 84.62 102 ILE A O 1
ATOM 796 N N . SER A 1 103 ? -20.423 -2.356 7.403 1.00 85.00 103 SER A N 1
ATOM 797 C CA . SER A 1 103 ? -21.118 -3.214 6.455 1.00 85.00 103 SER A CA 1
ATOM 798 C C . SER A 1 103 ? -20.266 -4.439 6.141 1.00 85.00 103 SER A C 1
ATOM 800 O O . SER A 1 103 ? -19.130 -4.313 5.688 1.00 85.00 103 SER A O 1
ATOM 802 N N . GLU A 1 104 ? -20.831 -5.632 6.319 1.00 77.88 104 GLU A N 1
ATOM 803 C CA . GLU A 1 104 ? -20.203 -6.884 5.866 1.00 77.88 104 GLU A CA 1
ATOM 804 C C . GLU A 1 104 ? -20.248 -7.040 4.336 1.00 77.88 104 GLU A C 1
ATOM 806 O O . GLU A 1 104 ? -19.488 -7.817 3.765 1.00 77.88 104 GLU A O 1
ATOM 811 N N . ASN A 1 105 ? -21.087 -6.249 3.659 1.00 78.94 105 ASN A N 1
ATOM 812 C CA . ASN A 1 105 ? -21.233 -6.237 2.206 1.00 78.94 105 ASN A CA 1
ATOM 813 C C . ASN A 1 105 ? -20.429 -5.092 1.573 1.00 78.94 105 ASN A C 1
ATOM 815 O O . ASN A 1 105 ? -20.941 -4.392 0.697 1.00 78.94 105 ASN A O 1
ATOM 819 N N . SER A 1 106 ? -19.197 -4.853 2.038 1.00 86.00 106 SER A N 1
ATOM 820 C CA . SER A 1 106 ? -18.315 -3.873 1.395 1.00 86.00 106 SER A CA 1
ATOM 821 C C . SER A 1 106 ? -18.105 -4.246 -0.072 1.00 86.00 106 SER A C 1
ATOM 823 O O . SER A 1 106 ? -18.080 -5.428 -0.421 1.00 86.00 106 SER A O 1
ATOM 825 N N . GLU A 1 107 ? -17.957 -3.256 -0.947 1.00 88.12 107 GLU A N 1
ATOM 826 C CA . GLU A 1 107 ? -17.680 -3.510 -2.365 1.00 88.12 107 GLU A CA 1
ATOM 827 C C . GLU A 1 107 ? -16.234 -3.992 -2.555 1.00 88.12 107 GLU A C 1
ATOM 829 O O . GLU A 1 107 ? -15.969 -4.902 -3.346 1.00 88.12 107 GLU A O 1
ATOM 834 N N . TYR A 1 108 ? -15.320 -3.444 -1.748 1.00 95.31 108 TYR A N 1
ATOM 835 C CA . TYR A 1 108 ? -13.891 -3.716 -1.803 1.00 95.31 108 TYR A CA 1
ATOM 836 C C . TYR A 1 108 ? -13.332 -4.112 -0.436 1.00 95.31 108 TYR A C 1
ATOM 838 O O . TYR A 1 108 ? -13.810 -3.679 0.613 1.00 95.31 108 TYR A O 1
ATOM 846 N N . ASP A 1 109 ? -12.281 -4.924 -0.471 1.00 95.31 109 ASP A N 1
ATOM 847 C CA . ASP A 1 109 ? -11.471 -5.290 0.691 1.00 95.31 109 ASP A CA 1
ATOM 848 C C . ASP A 1 109 ? -10.221 -4.388 0.795 1.00 95.31 109 ASP A C 1
ATOM 850 O O . ASP A 1 109 ? -9.673 -4.195 1.877 1.00 95.31 109 ASP A O 1
ATOM 854 N N . LEU A 1 110 ? -9.764 -3.836 -0.337 1.00 96.06 110 LEU A N 1
ATOM 855 C CA . LEU A 1 110 ? -8.602 -2.953 -0.445 1.00 96.06 110 LEU A CA 1
ATOM 856 C C . LEU A 1 110 ? -8.894 -1.801 -1.416 1.00 96.06 110 LEU A C 1
ATOM 858 O O . LEU A 1 110 ? -9.341 -2.018 -2.539 1.00 96.06 110 LEU A O 1
ATOM 862 N N . VAL A 1 111 ? -8.586 -0.569 -1.014 1.00 95.44 111 VAL A N 1
ATOM 863 C CA . VAL A 1 111 ? -8.663 0.607 -1.891 1.00 95.44 111 VAL A CA 1
ATOM 864 C C . VAL A 1 111 ? -7.292 1.269 -1.939 1.00 95.44 111 VAL A C 1
ATOM 866 O O . VAL A 1 111 ? -6.719 1.610 -0.907 1.00 95.44 111 VAL A O 1
ATOM 869 N N . LEU A 1 112 ? -6.760 1.439 -3.148 1.00 94.69 112 LEU A N 1
ATOM 870 C CA . LEU A 1 112 ? -5.487 2.099 -3.406 1.00 94.69 112 LEU A CA 1
ATOM 871 C C . LEU A 1 112 ? -5.740 3.514 -3.921 1.00 94.69 112 LEU A C 1
ATOM 873 O O . LEU A 1 112 ? -6.429 3.707 -4.921 1.00 94.69 112 LEU A O 1
ATOM 877 N N . LEU A 1 113 ? -5.141 4.510 -3.279 1.00 92.00 113 LEU A N 1
ATOM 878 C CA . LEU A 1 113 ? -5.108 5.873 -3.797 1.00 92.00 113 LEU A CA 1
ATOM 879 C C . LEU A 1 113 ? -3.697 6.175 -4.299 1.00 92.00 113 LEU A C 1
ATOM 881 O O . LEU A 1 113 ? -2.749 6.198 -3.518 1.00 92.00 113 LEU A O 1
ATOM 885 N N . HIS A 1 114 ? -3.562 6.412 -5.601 1.00 90.00 114 HIS A N 1
ATOM 886 C CA . HIS A 1 114 ? -2.291 6.755 -6.230 1.00 90.00 114 HIS A CA 1
ATOM 887 C C . HIS A 1 114 ? -2.313 8.207 -6.719 1.00 90.00 114 HIS A C 1
ATOM 889 O O . HIS A 1 114 ? -3.054 8.558 -7.644 1.00 90.00 114 HIS A O 1
ATOM 895 N N . ILE A 1 115 ? -1.472 9.036 -6.096 1.00 82.50 115 ILE A N 1
ATOM 896 C CA . ILE A 1 115 ? -1.324 10.467 -6.378 1.00 82.50 115 ILE A CA 1
ATOM 897 C C . ILE A 1 115 ? 0.038 10.689 -7.030 1.00 82.50 115 ILE A C 1
ATOM 899 O O . ILE A 1 115 ? 1.071 10.442 -6.409 1.00 82.50 115 ILE A O 1
ATOM 903 N N . THR A 1 116 ? 0.055 11.197 -8.261 1.00 76.12 116 THR A N 1
ATOM 904 C CA . THR A 1 116 ? 1.296 11.653 -8.894 1.00 76.12 116 THR A CA 1
ATOM 905 C C . THR A 1 116 ? 1.590 13.105 -8.522 1.00 76.12 116 THR A C 1
ATOM 907 O O . THR A 1 116 ? 0.691 13.936 -8.366 1.00 76.12 116 THR A O 1
ATOM 910 N N . SER A 1 117 ? 2.874 13.437 -8.370 1.00 66.38 117 SER A N 1
ATOM 911 C CA . SER A 1 117 ? 3.298 14.830 -8.240 1.00 66.38 117 SER A CA 1
ATOM 912 C C . SER A 1 117 ? 3.257 15.489 -9.617 1.00 66.38 117 SER A C 1
ATOM 914 O O . SER A 1 117 ? 4.178 15.336 -10.414 1.00 66.38 117 SER A O 1
ATOM 916 N N . GLU A 1 118 ? 2.177 16.203 -9.927 1.00 56.69 118 GLU A N 1
ATOM 917 C CA . GLU A 1 118 ? 2.114 16.993 -11.155 1.00 56.69 118 GLU A CA 1
ATOM 918 C C . GLU A 1 118 ? 3.057 18.197 -11.030 1.00 56.69 118 GLU A C 1
ATOM 920 O O . GLU A 1 118 ? 2.819 19.140 -10.270 1.00 56.69 118 GLU A O 1
ATOM 925 N N . SER A 1 119 ? 4.149 18.185 -11.794 1.00 48.16 119 SER A N 1
ATOM 926 C CA . SER A 1 119 ? 5.037 19.338 -11.928 1.00 48.16 119 SER A CA 1
ATOM 927 C C . SER A 1 119 ? 4.389 20.403 -12.823 1.00 48.16 119 SER A C 1
ATOM 929 O O . SER A 1 119 ? 4.797 20.641 -13.957 1.00 48.16 119 SER A O 1
ATOM 931 N N . ALA A 1 120 ? 3.354 21.088 -12.333 1.00 43.56 120 ALA A N 1
ATOM 932 C CA . ALA A 1 120 ? 2.827 22.239 -13.059 1.00 43.56 120 ALA A CA 1
ATOM 933 C C . ALA A 1 120 ? 3.884 23.363 -13.061 1.00 43.56 120 ALA A C 1
ATOM 935 O O . ALA A 1 120 ? 4.164 23.997 -12.040 1.00 43.56 120 ALA A O 1
ATOM 936 N N . LYS A 1 121 ? 4.498 23.614 -14.225 1.00 40.09 121 LYS A N 1
ATOM 937 C CA . LYS A 1 121 ? 5.377 24.770 -14.455 1.00 40.09 121 LYS A CA 1
ATOM 938 C C . LYS A 1 121 ? 4.533 26.045 -14.383 1.00 40.09 121 LYS A C 1
ATOM 940 O O . LYS A 1 121 ? 3.960 26.474 -15.379 1.00 40.09 121 LYS A O 1
ATOM 945 N N . THR A 1 122 ? 4.438 26.666 -13.212 1.00 41.84 122 THR A N 1
ATOM 946 C CA . THR A 1 122 ? 3.862 28.012 -13.096 1.00 41.84 122 THR A CA 1
ATOM 947 C C . THR A 1 122 ? 4.942 29.064 -13.356 1.00 41.84 122 THR A C 1
ATOM 949 O O . THR A 1 122 ? 6.067 28.958 -12.871 1.00 41.84 122 THR A O 1
ATOM 952 N N . GLN A 1 123 ? 4.600 30.122 -14.102 1.00 45.94 123 GLN A N 1
ATOM 953 C CA . GLN A 1 123 ? 5.482 31.246 -14.476 1.00 45.94 123 GLN A CA 1
ATOM 954 C C . GLN A 1 123 ? 6.034 32.076 -13.289 1.00 45.94 123 GLN A C 1
ATOM 956 O O . GLN A 1 123 ? 6.656 33.113 -13.500 1.00 45.94 123 GLN A O 1
ATOM 961 N N . LYS A 1 124 ? 5.829 31.657 -12.033 1.00 45.00 124 LYS A N 1
ATOM 962 C CA . LYS A 1 124 ? 6.257 32.387 -10.829 1.00 45.00 124 LYS A CA 1
ATOM 963 C C . LYS A 1 124 ? 6.806 31.469 -9.733 1.00 45.00 124 LYS A C 1
ATOM 965 O O . LYS A 1 124 ? 6.379 31.586 -8.594 1.00 45.00 124 LYS A O 1
ATOM 970 N N . GLY A 1 125 ? 7.728 30.562 -10.064 1.00 44.72 125 GLY A N 1
ATOM 971 C CA . GLY A 1 125 ? 8.781 30.043 -9.164 1.00 44.72 125 GLY A CA 1
ATOM 972 C C . GLY A 1 125 ? 8.416 29.491 -7.770 1.00 44.72 125 GLY A C 1
ATOM 973 O O . GLY A 1 125 ? 9.326 29.190 -7.003 1.00 44.72 125 GLY A O 1
ATOM 974 N N . LYS A 1 126 ? 7.136 29.348 -7.401 1.00 42.56 126 LYS A N 1
ATOM 975 C CA . LYS A 1 126 ? 6.687 28.884 -6.084 1.00 42.56 126 LYS A CA 1
ATOM 976 C C . LYS A 1 126 ? 6.019 27.515 -6.234 1.00 42.56 126 LYS A C 1
ATOM 978 O O . LYS A 1 126 ? 4.900 27.387 -6.715 1.00 42.56 126 LYS A O 1
ATOM 983 N N . MET A 1 127 ? 6.816 26.525 -5.850 1.00 43.78 127 MET A N 1
ATOM 984 C CA . MET A 1 127 ? 6.682 25.067 -5.879 1.00 43.78 127 MET A CA 1
ATOM 985 C C . MET A 1 127 ? 5.258 24.491 -5.691 1.00 43.78 127 MET A C 1
ATOM 987 O O . MET A 1 127 ? 4.640 24.668 -4.643 1.00 43.78 127 MET A O 1
ATOM 991 N N . VAL A 1 128 ? 4.797 23.699 -6.667 1.00 47.97 128 VAL A N 1
ATOM 992 C CA . VAL A 1 128 ? 3.525 22.933 -6.665 1.00 47.97 128 VAL A CA 1
ATOM 993 C C . VAL A 1 128 ? 3.568 21.703 -5.733 1.00 47.97 128 VAL A C 1
ATOM 995 O O . VAL A 1 128 ? 2.538 21.148 -5.383 1.00 47.97 128 VAL A O 1
ATOM 998 N N . ILE A 1 129 ? 4.740 21.333 -5.205 1.00 49.84 129 ILE A N 1
ATOM 999 C CA . ILE A 1 129 ? 4.915 20.215 -4.251 1.00 49.84 129 ILE A CA 1
ATOM 1000 C C . ILE A 1 129 ? 4.092 20.414 -2.963 1.00 49.84 129 ILE A C 1
ATOM 1002 O O . ILE A 1 129 ? 3.600 19.448 -2.381 1.00 49.84 129 ILE A O 1
ATOM 1006 N N . LYS A 1 130 ? 3.883 21.670 -2.543 1.00 52.09 130 LYS A N 1
ATOM 1007 C CA . LYS A 1 130 ? 3.136 21.984 -1.321 1.00 52.09 130 LYS A CA 1
ATOM 1008 C C . LYS A 1 130 ? 1.675 21.513 -1.392 1.00 52.09 130 LYS A C 1
ATOM 1010 O O . LYS A 1 130 ? 1.143 21.054 -0.394 1.00 52.09 130 LYS A O 1
ATOM 1015 N N . THR A 1 131 ? 1.031 21.553 -2.562 1.00 63.66 131 THR A N 1
ATOM 1016 C CA . THR A 1 131 ? -0.407 21.252 -2.658 1.00 63.66 131 THR A CA 1
ATOM 1017 C C . THR A 1 131 ? -0.726 19.767 -2.507 1.00 63.66 131 THR A C 1
ATOM 1019 O O . THR A 1 131 ? -1.754 19.443 -1.924 1.00 63.66 131 THR A O 1
ATOM 1022 N N . ASN A 1 132 ? 0.128 18.859 -2.988 1.00 70.25 132 ASN A N 1
ATOM 1023 C CA . ASN A 1 132 ? -0.117 17.416 -2.876 1.00 70.25 132 ASN A CA 1
ATOM 1024 C C . ASN A 1 132 ? 0.242 16.861 -1.496 1.00 70.25 132 ASN A C 1
ATOM 1026 O O . ASN A 1 132 ? -0.494 16.025 -0.981 1.00 70.25 132 ASN A O 1
ATOM 1030 N N . ALA A 1 133 ? 1.315 17.363 -0.877 1.00 72.56 133 ALA A N 1
ATOM 1031 C CA . ALA A 1 133 ? 1.641 17.026 0.506 1.00 72.56 133 ALA A CA 1
ATOM 1032 C C . ALA A 1 133 ? 0.548 17.523 1.467 1.00 72.56 133 ALA A C 1
ATOM 1034 O O . ALA A 1 133 ? 0.047 16.735 2.259 1.00 72.56 133 ALA A O 1
ATOM 1035 N N . ASP A 1 134 ? 0.094 18.776 1.322 1.00 76.06 134 ASP A N 1
ATOM 1036 C CA . ASP A 1 134 ? -1.005 19.328 2.130 1.00 76.06 134 ASP A CA 1
ATOM 1037 C C . ASP A 1 134 ? -2.318 18.544 1.922 1.00 76.06 134 ASP A C 1
ATOM 1039 O O . ASP A 1 134 ? -3.117 18.395 2.844 1.00 76.06 134 ASP A O 1
ATOM 1043 N N . ARG A 1 135 ? -2.575 18.043 0.705 1.00 77.31 135 ARG A N 1
ATOM 1044 C CA . ARG A 1 135 ? -3.740 17.188 0.413 1.00 77.31 135 ARG A CA 1
ATOM 1045 C C . ARG A 1 135 ? -3.634 15.824 1.081 1.00 77.31 135 ARG A C 1
ATOM 1047 O O . ARG A 1 135 ? -4.615 15.372 1.661 1.00 77.31 135 ARG A O 1
ATOM 1054 N N . LEU A 1 136 ? -2.471 15.180 0.990 1.00 81.56 136 LEU A N 1
ATOM 1055 C CA . LEU A 1 136 ? -2.225 13.901 1.648 1.00 81.56 136 LEU A CA 1
ATOM 1056 C C . LEU A 1 136 ? -2.347 14.045 3.167 1.00 81.56 136 LEU A C 1
ATOM 1058 O O . LEU A 1 136 ? -3.016 13.231 3.788 1.00 81.56 136 LEU A O 1
ATOM 1062 N N . ASP A 1 137 ? -1.770 15.099 3.741 1.00 84.69 137 ASP A N 1
ATOM 1063 C CA . ASP A 1 137 ? -1.847 15.398 5.173 1.00 84.69 137 ASP A CA 1
ATOM 1064 C C . ASP A 1 137 ? -3.298 15.590 5.633 1.00 84.69 137 ASP A C 1
ATOM 1066 O O . ASP A 1 137 ? -3.739 14.945 6.580 1.00 84.69 137 ASP A O 1
ATOM 1070 N N . LYS A 1 138 ? -4.097 16.372 4.892 1.00 85.94 138 LYS A N 1
ATOM 1071 C CA . LYS A 1 138 ? -5.539 16.518 5.158 1.00 85.94 138 LYS A CA 1
ATOM 1072 C C . LYS A 1 138 ? -6.303 15.204 5.049 1.00 85.94 138 LYS A C 1
ATOM 1074 O O . LYS A 1 138 ? -7.181 14.955 5.867 1.00 85.94 138 LYS A O 1
ATOM 1079 N N . LEU A 1 139 ? -5.996 14.377 4.049 1.00 87.38 139 LEU A N 1
ATOM 1080 C CA . LEU A 1 139 ? -6.641 13.077 3.884 1.00 87.38 139 LEU A CA 1
ATOM 1081 C C . LEU A 1 139 ? -6.304 12.142 5.050 1.00 87.38 139 LEU A C 1
ATOM 1083 O O . LEU A 1 139 ? -7.200 11.522 5.615 1.00 87.38 139 LEU A O 1
ATOM 1087 N N . VAL A 1 140 ? -5.024 12.064 5.421 1.00 88.94 140 VAL A N 1
ATOM 1088 C CA . VAL A 1 140 ? -4.564 11.299 6.583 1.00 88.94 140 VAL A CA 1
ATOM 1089 C C . VAL A 1 140 ? -5.254 11.817 7.842 1.00 88.94 140 VAL A C 1
ATOM 1091 O O . VAL A 1 140 ? -5.808 11.014 8.583 1.00 88.94 140 VAL A O 1
ATOM 1094 N N . GLY A 1 141 ? -5.301 13.135 8.046 1.00 89.38 141 GLY A N 1
ATOM 1095 C CA . GLY A 1 141 ? -6.016 13.770 9.152 1.00 89.38 141 GLY A CA 1
ATOM 1096 C C . GLY A 1 141 ? -7.491 13.375 9.199 1.00 89.38 141 GLY A C 1
ATOM 1097 O O . GLY A 1 141 ? -7.947 12.889 10.226 1.00 89.38 141 GLY A O 1
ATOM 1098 N N . GLY A 1 142 ? -8.208 13.472 8.076 1.00 89.81 142 GLY A N 1
ATOM 1099 C CA . GLY A 1 142 ? -9.623 13.095 7.992 1.00 89.81 142 GLY A CA 1
ATOM 1100 C C . GLY A 1 142 ? -9.878 11.609 8.267 1.00 89.81 142 GLY A C 1
ATOM 1101 O O . GLY A 1 142 ? -10.835 11.265 8.958 1.00 89.81 142 GLY A O 1
ATOM 1102 N N . ILE A 1 143 ? -9.001 10.716 7.792 1.00 90.12 143 ILE A N 1
ATOM 1103 C CA . ILE A 1 143 ? -9.074 9.286 8.127 1.00 90.12 143 ILE A CA 1
ATOM 1104 C C . ILE A 1 143 ? -8.804 9.086 9.623 1.00 90.12 143 ILE A C 1
ATOM 1106 O O . ILE A 1 143 ? -9.562 8.396 10.291 1.00 90.12 143 ILE A O 1
ATOM 1110 N N . MET A 1 144 ? -7.766 9.705 10.186 1.00 88.56 144 MET A N 1
ATOM 1111 C CA . MET A 1 144 ? -7.434 9.547 11.608 1.00 88.56 144 MET A CA 1
ATOM 1112 C C . MET A 1 144 ? -8.509 10.140 12.531 1.00 88.56 144 MET A C 1
ATOM 1114 O O . MET A 1 144 ? -8.777 9.583 13.593 1.00 88.56 144 MET A O 1
ATOM 1118 N N . GLU A 1 145 ? -9.170 11.224 12.122 1.00 87.75 145 GLU A N 1
ATOM 1119 C CA . GLU A 1 145 ? -10.319 11.800 12.825 1.00 87.75 145 GLU A CA 1
ATOM 1120 C C . GLU A 1 145 ? -11.510 10.836 12.847 1.00 87.75 145 GLU A C 1
ATOM 1122 O O . GLU A 1 145 ? -12.109 10.633 13.908 1.00 87.75 145 GLU A O 1
ATOM 1127 N N . ALA A 1 146 ? -11.811 10.196 11.713 1.00 85.81 146 ALA 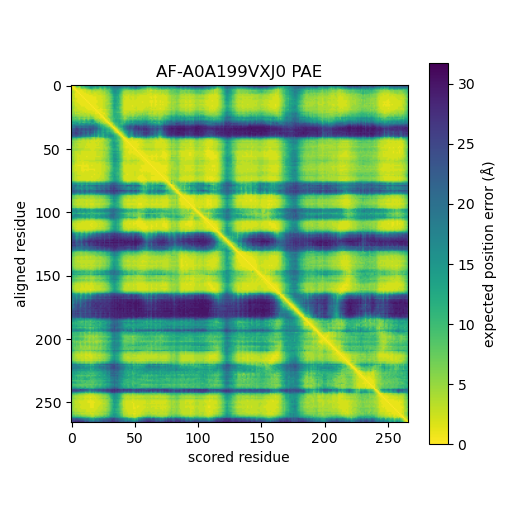A N 1
ATOM 1128 C CA . ALA A 1 146 ? -12.896 9.224 11.592 1.00 85.81 146 ALA A CA 1
ATOM 1129 C C . ALA A 1 146 ? -12.612 7.900 12.323 1.00 85.81 146 ALA A C 1
ATOM 1131 O O . ALA A 1 146 ? -13.539 7.175 12.685 1.00 85.81 146 ALA A O 1
ATOM 1132 N N . VAL A 1 147 ? -11.338 7.576 12.554 1.00 85.81 147 VAL A N 1
ATOM 1133 C CA . VAL A 1 147 ? -10.907 6.253 13.011 1.00 85.81 147 VAL A CA 1
ATOM 1134 C C . VAL A 1 147 ? -10.201 6.346 14.371 1.00 85.81 147 VAL A C 1
ATOM 1136 O O . VAL A 1 147 ? -9.047 5.953 14.548 1.00 85.81 147 VAL A O 1
ATOM 1139 N N . GLN A 1 148 ? -10.922 6.860 15.371 1.00 82.44 148 GLN A N 1
ATOM 1140 C CA . GLN A 1 148 ? -10.403 6.998 16.736 1.00 82.44 148 GLN A CA 1
ATOM 1141 C C . GLN A 1 148 ? -10.023 5.632 17.345 1.00 82.44 148 GLN A C 1
ATOM 1143 O O . GLN A 1 148 ? -10.778 4.666 17.169 1.00 82.44 148 GLN A O 1
ATOM 1148 N N . PRO A 1 149 ? -8.900 5.525 18.088 1.00 82.69 149 PRO A N 1
ATOM 1149 C CA . PRO A 1 149 ? -8.496 4.285 18.751 1.00 82.69 149 PRO A CA 1
ATOM 1150 C C . PRO A 1 149 ? -9.614 3.690 19.616 1.00 82.69 149 PRO A C 1
ATOM 1152 O O . PRO A 1 149 ? -10.294 4.413 20.345 1.00 82.69 149 PRO A O 1
ATOM 1155 N N . GLY A 1 150 ? -9.810 2.372 19.538 1.00 80.44 150 GLY A N 1
ATOM 1156 C CA . GLY A 1 150 ? -10.900 1.684 20.239 1.00 80.44 150 GLY A CA 1
ATOM 1157 C C . GLY A 1 150 ? -12.282 1.794 19.580 1.00 80.44 150 GLY A C 1
ATOM 1158 O O . GLY A 1 150 ? -13.231 1.187 20.076 1.00 80.44 150 GLY A O 1
ATOM 1159 N N . SER A 1 151 ? -12.421 2.514 18.462 1.00 85.31 151 SER A N 1
ATOM 1160 C CA . SER A 1 151 ? -13.633 2.448 17.637 1.00 85.31 151 SER A CA 1
ATOM 1161 C C . SER A 1 151 ? -13.728 1.119 16.877 1.00 85.31 151 SER A C 1
ATOM 1163 O O . SER A 1 151 ? -12.726 0.451 16.603 1.00 85.31 151 SER A O 1
ATOM 1165 N N . ASN A 1 152 ? -14.945 0.747 16.470 1.00 85.50 152 ASN A N 1
ATOM 1166 C CA . ASN A 1 152 ? -15.158 -0.448 15.652 1.00 85.50 152 ASN A CA 1
ATOM 1167 C C . ASN A 1 152 ? -14.365 -0.374 14.337 1.00 85.50 152 ASN A C 1
ATOM 1169 O O . ASN A 1 152 ? -13.727 -1.356 13.956 1.00 85.50 152 ASN A O 1
ATOM 1173 N N . VAL A 1 153 ? -14.361 0.790 13.676 1.00 87.56 153 VAL A N 1
ATOM 1174 C CA . VAL A 1 153 ? -13.619 1.013 12.426 1.00 87.56 153 VAL A CA 1
ATOM 1175 C C . VAL A 1 153 ? -12.115 0.848 12.655 1.00 87.56 153 VAL A C 1
ATOM 1177 O O . VAL A 1 153 ? -11.456 0.156 11.881 1.00 87.56 153 VAL A O 1
ATOM 1180 N N . ALA A 1 154 ? -11.578 1.379 13.761 1.00 86.38 154 ALA A N 1
ATOM 1181 C CA . ALA A 1 154 ? -10.152 1.284 14.080 1.00 86.38 154 ALA A CA 1
ATOM 1182 C C . ALA A 1 154 ? -9.641 -0.152 14.181 1.00 86.38 154 ALA A C 1
ATOM 1184 O O . ALA A 1 154 ? -8.574 -0.471 13.658 1.00 86.38 154 ALA A O 1
ATOM 1185 N N . SER A 1 155 ? -10.434 -1.032 14.789 1.00 86.00 155 SER A N 1
ATOM 1186 C CA . SER A 1 155 ? -10.083 -2.447 14.935 1.00 86.00 155 SER A CA 1
ATOM 1187 C C . SER A 1 155 ? -10.033 -3.224 13.610 1.00 86.00 155 SER A C 1
ATOM 1189 O O . SER A 1 155 ? -9.480 -4.324 13.568 1.00 86.00 155 SER A O 1
ATOM 1191 N N . ARG A 1 156 ? -10.614 -2.681 12.529 1.00 87.56 156 ARG A N 1
ATOM 1192 C CA . ARG A 1 156 ? -10.760 -3.371 11.235 1.00 87.56 156 ARG A CA 1
ATOM 1193 C C . ARG A 1 156 ? -10.049 -2.685 10.075 1.00 87.56 156 ARG A C 1
ATOM 1195 O O . ARG A 1 156 ? -9.853 -3.318 9.042 1.00 87.56 156 ARG A O 1
ATOM 1202 N N . LEU A 1 157 ? -9.653 -1.425 10.225 1.00 91.38 157 LEU A N 1
ATOM 1203 C CA . LEU A 1 157 ? -8.961 -0.686 9.179 1.00 91.38 157 LEU A CA 1
ATOM 1204 C C . LEU A 1 157 ? -7.450 -0.937 9.238 1.00 91.38 157 LEU A C 1
ATOM 1206 O O . LEU A 1 157 ? -6.788 -0.638 10.230 1.00 91.38 157 LEU A O 1
ATOM 1210 N N . HIS A 1 158 ? -6.898 -1.421 8.128 1.00 92.12 158 HIS A N 1
ATOM 1211 C CA . HIS A 1 158 ? -5.473 -1.316 7.843 1.00 92.12 158 HIS A CA 1
ATOM 1212 C C . HIS A 1 158 ? -5.238 -0.100 6.943 1.00 92.12 158 HIS A C 1
ATOM 1214 O O . HIS A 1 158 ? -5.757 -0.039 5.830 1.00 92.12 158 HIS A O 1
ATOM 1220 N N . PHE A 1 159 ? -4.439 0.852 7.411 1.00 92.31 159 PHE A N 1
ATOM 1221 C CA . PHE A 1 159 ? -4.093 2.057 6.670 1.00 92.31 159 PHE A CA 1
ATOM 1222 C C . PHE A 1 159 ? -2.584 2.116 6.442 1.00 92.31 159 PHE A C 1
ATOM 1224 O O . PHE A 1 159 ? -1.805 1.965 7.380 1.00 92.31 159 PHE A O 1
ATOM 1231 N N . SER A 1 160 ? -2.164 2.328 5.197 1.00 91.75 160 SER A N 1
ATOM 1232 C CA . SER A 1 160 ? -0.755 2.464 4.826 1.00 91.75 160 SER A CA 1
ATOM 1233 C C . SER A 1 160 ? -0.565 3.683 3.932 1.00 91.75 160 SER A C 1
ATOM 1235 O O . SER A 1 160 ? -1.293 3.854 2.956 1.00 91.75 160 SER A O 1
ATOM 1237 N N . VAL A 1 161 ? 0.449 4.489 4.231 1.00 90.81 161 VAL A N 1
ATOM 1238 C CA . VAL A 1 161 ? 0.925 5.582 3.378 1.00 90.81 161 VAL A CA 1
ATOM 1239 C C . VAL A 1 161 ? 2.297 5.196 2.853 1.00 90.81 161 VAL A C 1
ATOM 1241 O O . VAL A 1 161 ? 3.200 4.924 3.642 1.00 90.81 161 VAL A O 1
ATOM 1244 N N . ILE A 1 162 ? 2.451 5.173 1.529 1.00 88.88 162 ILE A N 1
ATOM 1245 C CA . ILE A 1 162 ? 3.717 4.867 0.857 1.00 88.88 162 ILE A CA 1
ATOM 1246 C C . ILE A 1 162 ? 4.171 6.107 0.099 1.00 88.88 162 ILE A C 1
ATOM 1248 O O . ILE A 1 162 ? 3.436 6.644 -0.728 1.00 88.88 162 ILE A O 1
ATOM 1252 N N . LEU A 1 163 ? 5.396 6.542 0.368 1.00 83.62 163 LEU A N 1
ATOM 1253 C CA . LEU A 1 163 ? 6.042 7.661 -0.295 1.00 83.62 163 LEU A CA 1
ATOM 1254 C C . LEU A 1 163 ? 7.252 7.140 -1.066 1.00 83.62 163 LEU A C 1
ATOM 1256 O O . LEU A 1 163 ? 8.251 6.714 -0.484 1.00 83.62 163 LEU A O 1
ATOM 1260 N N . SER A 1 164 ? 7.153 7.187 -2.391 1.00 77.75 164 SER A N 1
ATOM 1261 C CA . SER A 1 164 ? 8.304 7.038 -3.280 1.00 77.75 164 SER A CA 1
ATOM 1262 C C . SER A 1 164 ? 8.886 8.421 -3.567 1.00 77.75 164 SER A C 1
ATOM 1264 O O . SER A 1 164 ? 8.146 9.399 -3.695 1.00 77.75 164 SER A O 1
ATOM 1266 N N . TYR A 1 165 ? 10.209 8.519 -3.661 1.00 66.31 165 TYR A N 1
ATOM 1267 C CA . TYR A 1 165 ? 10.900 9.753 -4.013 1.00 66.31 165 TYR A CA 1
ATOM 1268 C C . TYR A 1 165 ? 11.878 9.511 -5.160 1.00 66.31 165 TYR A C 1
ATOM 1270 O O . TYR A 1 165 ? 12.550 8.483 -5.227 1.00 66.31 165 TYR A O 1
ATOM 1278 N N . GLY A 1 166 ? 11.970 10.481 -6.069 1.00 55.44 166 GLY A N 1
ATOM 1279 C CA . GLY A 1 166 ? 12.974 10.460 -7.125 1.00 55.44 166 GLY A CA 1
ATOM 1280 C C . GLY A 1 166 ? 12.714 11.482 -8.224 1.00 55.44 166 GLY A C 1
ATOM 1281 O O . GLY A 1 166 ? 11.898 11.249 -9.118 1.00 55.44 166 GLY A O 1
ATOM 1282 N N . THR A 1 167 ? 13.469 12.578 -8.211 1.00 45.56 167 THR A N 1
ATOM 1283 C CA . THR A 1 167 ? 13.822 13.292 -9.442 1.00 45.56 167 THR A CA 1
ATOM 1284 C C . THR A 1 167 ? 15.004 12.557 -10.062 1.00 45.56 167 THR A C 1
ATOM 1286 O O . THR A 1 167 ? 16.101 12.604 -9.516 1.00 45.56 167 THR A O 1
ATOM 1289 N N . VAL A 1 168 ? 14.776 11.862 -11.175 1.00 46.06 168 VAL A N 1
ATOM 1290 C CA . VAL A 1 168 ? 15.865 11.412 -12.052 1.00 46.06 168 VAL A CA 1
ATOM 1291 C C . VAL A 1 168 ? 16.341 12.663 -12.784 1.00 46.06 168 VAL A C 1
ATOM 1293 O O . VAL A 1 168 ? 15.554 13.256 -13.523 1.00 46.06 168 VAL A O 1
ATOM 1296 N N . SER A 1 169 ? 17.567 13.121 -12.535 1.00 40.47 169 SER A N 1
ATOM 1297 C CA . SER A 1 169 ? 18.209 14.105 -13.413 1.00 40.47 169 SER A CA 1
ATOM 1298 C C . SER A 1 169 ? 19.077 13.385 -14.449 1.00 40.47 169 SER A C 1
ATOM 1300 O O . SER A 1 169 ? 19.484 12.242 -14.261 1.00 40.47 169 SER A O 1
ATOM 1302 N N . GLU A 1 170 ? 19.290 14.049 -15.585 1.00 40.03 170 GLU A N 1
ATOM 1303 C CA . GLU A 1 170 ? 19.708 13.517 -16.896 1.00 40.03 170 GLU A CA 1
ATOM 1304 C C . GLU A 1 170 ? 21.112 12.871 -16.981 1.00 40.03 170 GLU A C 1
ATOM 1306 O O . GLU A 1 170 ? 21.626 12.689 -18.080 1.00 40.03 170 GLU A O 1
ATOM 1311 N N . SER A 1 171 ? 21.743 12.490 -15.866 1.00 37.75 171 SER A N 1
ATOM 1312 C CA . SER A 1 171 ? 23.080 11.874 -15.852 1.00 37.75 171 SER A CA 1
ATOM 1313 C C . SER A 1 171 ? 23.139 10.438 -15.327 1.00 37.75 171 SER A C 1
ATOM 1315 O O . SER A 1 171 ? 24.237 9.898 -15.230 1.00 37.75 171 SER A O 1
ATOM 1317 N N . ASP A 1 172 ? 22.009 9.788 -15.031 1.00 43.78 172 ASP A N 1
ATOM 1318 C CA . ASP A 1 172 ? 21.974 8.390 -14.551 1.00 43.78 172 ASP A CA 1
ATOM 1319 C C . ASP A 1 172 ? 22.203 7.363 -15.685 1.00 43.78 172 ASP A C 1
ATOM 1321 O O . ASP A 1 172 ? 21.583 6.297 -15.773 1.00 43.78 172 ASP A O 1
ATOM 1325 N N . GLU A 1 173 ? 23.137 7.685 -16.582 1.00 40.22 173 GLU A N 1
ATOM 1326 C CA . GLU A 1 173 ? 23.756 6.723 -17.473 1.00 40.22 173 GLU A CA 1
ATOM 1327 C C . GLU A 1 173 ? 24.652 5.791 -16.651 1.00 40.22 173 GLU A C 1
ATOM 1329 O O . GLU A 1 173 ? 25.756 6.149 -16.245 1.00 40.22 173 GLU A O 1
ATOM 1334 N N . LYS A 1 174 ? 24.171 4.550 -16.522 1.00 37.78 174 LYS A N 1
ATOM 1335 C CA . LYS A 1 174 ? 24.792 3.360 -15.919 1.00 37.78 174 LYS A CA 1
ATOM 1336 C C . LYS A 1 174 ? 24.391 3.156 -14.462 1.00 37.78 174 LYS A C 1
ATOM 1338 O O . LYS A 1 174 ? 24.991 3.687 -13.537 1.00 37.78 174 LYS A O 1
ATOM 1343 N N . PHE A 1 175 ? 23.455 2.227 -14.282 1.00 41.75 175 PHE A N 1
ATOM 1344 C CA . PHE A 1 175 ? 23.405 1.347 -13.120 1.00 41.75 175 PHE A CA 1
ATOM 1345 C C . PHE A 1 175 ? 24.771 0.650 -12.964 1.00 41.75 175 PHE A C 1
ATOM 1347 O O . PHE A 1 175 ? 24.974 -0.464 -13.443 1.00 41.75 175 PHE A O 1
ATOM 1354 N N . SER A 1 176 ? 25.752 1.322 -12.362 1.00 29.09 176 SER A N 1
ATOM 1355 C CA . SER A 1 176 ? 26.985 0.693 -11.912 1.00 29.09 176 SER A CA 1
ATOM 1356 C C . SER A 1 176 ? 26.806 0.283 -10.456 1.00 29.09 176 SER A C 1
ATOM 1358 O O . SER A 1 176 ? 26.604 1.094 -9.557 1.00 29.09 176 SER A O 1
ATOM 1360 N N . LEU A 1 177 ? 26.905 -1.026 -10.232 1.00 39.25 177 LEU A N 1
ATOM 1361 C CA . LEU A 1 177 ? 26.779 -1.705 -8.941 1.00 39.25 177 LEU A CA 1
ATOM 1362 C C . LEU A 1 177 ? 27.784 -1.246 -7.868 1.00 39.25 177 LEU A C 1
ATOM 1364 O O . LEU A 1 177 ? 27.696 -1.695 -6.733 1.00 39.25 177 LEU A O 1
ATOM 1368 N N . ILE A 1 178 ? 28.735 -0.368 -8.191 1.00 41.47 178 ILE A N 1
ATOM 1369 C CA . ILE A 1 178 ? 29.703 0.219 -7.259 1.00 41.47 178 ILE A CA 1
ATOM 1370 C C . ILE A 1 178 ? 30.180 1.548 -7.867 1.00 41.47 178 ILE A C 1
ATOM 1372 O O . ILE A 1 178 ? 31.171 1.564 -8.594 1.00 41.47 178 ILE A O 1
ATOM 1376 N N . SER A 1 179 ? 29.501 2.677 -7.649 1.00 32.56 179 SER A N 1
ATOM 1377 C CA . SER A 1 179 ? 30.080 4.006 -7.935 1.00 32.56 179 SER A CA 1
ATOM 1378 C C . SER A 1 179 ? 29.391 5.091 -7.109 1.00 32.56 179 SER A C 1
ATOM 1380 O O . SER A 1 179 ? 28.175 5.224 -7.161 1.00 32.56 179 SER A O 1
ATOM 1382 N N . ASN A 1 180 ? 30.187 5.828 -6.330 1.00 47.00 180 ASN A N 1
ATOM 1383 C CA . ASN A 1 180 ? 29.778 6.868 -5.380 1.00 47.00 180 ASN A CA 1
ATOM 1384 C C . ASN A 1 180 ? 28.699 7.812 -5.923 1.00 47.00 180 ASN A C 1
ATOM 1386 O O . ASN A 1 180 ? 28.957 8.491 -6.918 1.00 47.00 180 ASN A O 1
ATOM 1390 N N . PRO A 1 181 ? 27.572 7.991 -5.219 1.00 44.91 181 PRO A N 1
ATOM 1391 C CA . PRO A 1 181 ? 26.757 9.153 -5.454 1.00 44.91 181 PRO A CA 1
ATOM 1392 C C . PRO A 1 181 ? 27.318 10.303 -4.618 1.00 44.91 181 PRO A C 1
ATOM 1394 O O . PRO A 1 181 ? 27.440 10.200 -3.398 1.00 44.91 181 PRO A O 1
ATOM 1397 N N . GLU A 1 182 ? 27.530 11.459 -5.233 1.00 46.75 182 GLU A N 1
ATOM 1398 C CA . GLU A 1 182 ? 27.522 12.746 -4.523 1.00 46.75 182 GLU A CA 1
ATOM 1399 C C . GLU A 1 182 ? 26.123 13.085 -3.948 1.00 46.75 182 GLU A C 1
ATOM 1401 O O . GLU A 1 182 ? 25.737 14.241 -3.823 1.00 46.75 182 GLU A O 1
ATOM 1406 N N . THR A 1 183 ? 25.338 12.080 -3.555 1.00 53.88 183 THR A N 1
ATOM 1407 C CA . THR A 1 183 ? 24.122 12.234 -2.763 1.00 53.88 183 THR A CA 1
ATOM 1408 C C . THR A 1 183 ? 24.237 11.328 -1.540 1.00 53.88 183 THR A C 1
ATOM 1410 O O . THR A 1 183 ? 23.736 10.204 -1.492 1.00 53.88 183 THR A O 1
ATOM 1413 N N . ASN A 1 184 ? 24.931 11.846 -0.521 1.00 50.78 184 ASN A N 1
ATOM 1414 C CA . ASN A 1 184 ? 24.828 11.400 0.870 1.00 50.78 184 ASN A CA 1
ATOM 1415 C C . ASN A 1 184 ? 23.384 11.619 1.353 1.00 50.78 184 ASN A C 1
ATOM 1417 O O . ASN A 1 184 ? 23.104 12.533 2.121 1.00 50.78 184 ASN A O 1
ATOM 1421 N N . SER A 1 185 ? 22.434 10.836 0.842 1.00 61.00 185 SER A N 1
ATOM 1422 C CA . SER A 1 185 ? 21.115 10.766 1.449 1.00 61.00 185 SER A CA 1
ATOM 1423 C C . SER A 1 185 ? 21.250 9.903 2.687 1.00 61.00 185 SER A C 1
ATOM 1425 O O . SER A 1 185 ? 21.614 8.725 2.585 1.00 61.00 185 SER A O 1
ATOM 1427 N N . ASP A 1 186 ? 20.934 10.466 3.848 1.00 64.12 186 ASP A N 1
ATOM 1428 C CA . ASP A 1 186 ? 20.954 9.709 5.093 1.00 64.12 186 ASP A CA 1
ATOM 1429 C C . ASP A 1 186 ? 19.988 8.500 5.034 1.00 64.12 186 ASP A C 1
ATOM 1431 O O . ASP A 1 186 ? 20.189 7.489 5.705 1.00 64.12 186 ASP A O 1
ATOM 1435 N N . LEU A 1 187 ? 19.002 8.525 4.125 1.00 64.62 187 LEU A N 1
ATOM 1436 C CA . LEU A 1 187 ? 18.098 7.406 3.830 1.00 64.62 187 LEU A CA 1
ATOM 1437 C C . LEU A 1 187 ? 18.822 6.156 3.315 1.00 64.62 187 LEU A C 1
ATOM 1439 O O . LEU A 1 187 ? 18.324 5.048 3.494 1.00 64.62 187 LEU A O 1
ATOM 1443 N N . SER A 1 188 ? 20.018 6.293 2.738 1.00 62.38 188 SER A N 1
ATOM 1444 C CA . SER A 1 188 ? 20.841 5.147 2.325 1.00 62.38 188 SER A CA 1
ATOM 1445 C C . SER A 1 188 ? 21.302 4.267 3.495 1.00 62.38 188 SER A C 1
ATOM 1447 O O . SER A 1 188 ? 21.694 3.115 3.275 1.00 62.38 188 SER A O 1
ATOM 1449 N N . LEU A 1 189 ? 21.226 4.789 4.726 1.00 65.94 189 LEU A N 1
ATOM 1450 C CA . LEU A 1 189 ? 21.490 4.068 5.971 1.00 65.94 189 LEU A CA 1
ATOM 1451 C C . LEU A 1 189 ? 20.302 3.194 6.406 1.00 65.94 189 LEU A C 1
ATOM 1453 O O . LEU A 1 189 ? 20.478 2.265 7.196 1.00 65.94 189 LEU A O 1
ATOM 1457 N N . LEU A 1 190 ? 19.100 3.451 5.879 1.00 66.88 190 LEU A N 1
ATOM 1458 C CA . LEU A 1 190 ? 17.889 2.684 6.167 1.00 66.88 190 LEU A CA 1
ATOM 1459 C C . LEU A 1 190 ? 17.846 1.431 5.281 1.00 66.88 190 LEU A C 1
ATOM 1461 O O . LEU A 1 190 ? 17.158 1.387 4.263 1.00 66.88 190 LEU A O 1
ATOM 1465 N N . ARG A 1 191 ? 18.617 0.401 5.646 1.00 64.56 191 ARG A N 1
ATOM 1466 C CA . ARG A 1 191 ? 18.642 -0.888 4.932 1.00 64.56 191 ARG A CA 1
ATOM 1467 C C . ARG A 1 191 ? 18.146 -2.033 5.814 1.00 64.56 191 ARG A C 1
ATOM 1469 O O . ARG A 1 191 ? 18.431 -2.030 7.015 1.00 64.56 191 ARG A O 1
ATOM 1476 N N . PRO A 1 192 ? 17.463 -3.045 5.243 1.00 64.62 192 PRO A N 1
ATOM 1477 C CA . PRO A 1 192 ? 17.091 -4.232 6.000 1.00 64.62 192 PRO A CA 1
ATOM 1478 C C . PRO A 1 192 ? 18.321 -4.911 6.610 1.00 64.62 192 PRO A C 1
ATOM 1480 O O . PRO A 1 192 ? 19.361 -5.043 5.966 1.00 64.62 192 PRO A O 1
ATOM 1483 N N . ARG A 1 193 ? 18.191 -5.385 7.854 1.00 59.81 193 ARG A N 1
ATOM 1484 C CA . ARG A 1 193 ? 19.231 -6.193 8.518 1.00 59.81 193 ARG A CA 1
ATOM 1485 C C . ARG A 1 193 ? 19.264 -7.649 8.035 1.00 59.81 193 ARG A C 1
ATOM 1487 O O . ARG A 1 193 ? 20.236 -8.350 8.294 1.00 59.81 193 ARG A O 1
ATOM 1494 N N . GLN A 1 194 ? 18.200 -8.113 7.379 1.00 62.47 194 GLN A N 1
ATOM 1495 C CA . GLN A 1 194 ? 18.096 -9.456 6.792 1.00 62.47 194 GLN A CA 1
ATOM 1496 C C . GLN A 1 194 ? 18.618 -9.480 5.349 1.00 62.47 194 GLN A C 1
ATOM 1498 O O . GLN A 1 194 ? 18.933 -8.436 4.794 1.00 62.47 194 GLN A O 1
ATOM 1503 N N . SER A 1 195 ? 18.706 -10.656 4.718 1.00 65.31 195 SER A N 1
ATOM 1504 C CA . SER A 1 195 ? 19.046 -10.740 3.291 1.00 65.31 195 SER A CA 1
ATOM 1505 C C . SER A 1 195 ? 17.933 -10.116 2.447 1.00 65.31 195 SER A C 1
ATOM 1507 O O . SER A 1 195 ? 16.851 -10.681 2.322 1.00 65.31 195 SER A O 1
ATOM 1509 N N . TYR A 1 196 ? 18.204 -8.943 1.882 1.00 73.44 196 TYR A N 1
ATOM 1510 C CA . TYR A 1 196 ? 17.305 -8.216 0.978 1.00 73.44 196 TYR A CA 1
ATOM 1511 C C . TYR A 1 196 ? 17.836 -8.165 -0.459 1.00 73.44 196 TYR A C 1
ATOM 1513 O O . TYR A 1 196 ? 17.267 -7.507 -1.321 1.00 73.44 196 TYR A O 1
ATOM 1521 N N . ALA A 1 197 ? 18.946 -8.852 -0.719 1.00 74.81 197 ALA A N 1
ATOM 1522 C CA . ALA A 1 197 ? 19.553 -8.948 -2.040 1.00 74.81 197 ALA A CA 1
ATOM 1523 C C . ALA A 1 197 ? 19.159 -10.247 -2.759 1.00 74.81 197 ALA A C 1
ATOM 1525 O O . ALA A 1 197 ? 19.784 -10.600 -3.749 1.00 74.81 197 ALA A O 1
ATOM 1526 N N . MET A 1 198 ? 18.169 -10.989 -2.250 1.00 76.06 198 MET A N 1
ATOM 1527 C CA . MET A 1 198 ? 17.760 -12.286 -2.789 1.00 76.06 198 MET A CA 1
ATOM 1528 C C . MET A 1 198 ? 16.232 -12.388 -2.865 1.00 76.06 198 MET A C 1
ATOM 1530 O O . MET A 1 198 ? 15.545 -12.108 -1.884 1.00 76.06 198 MET A O 1
ATOM 1534 N N . LYS A 1 199 ? 15.706 -12.881 -3.990 1.00 78.50 199 LYS A N 1
ATOM 1535 C CA . LYS A 1 199 ? 14.291 -13.237 -4.190 1.00 78.50 199 LYS A CA 1
ATOM 1536 C C . LYS A 1 199 ? 14.206 -14.629 -4.812 1.00 78.50 199 LYS A C 1
ATOM 1538 O O . LYS A 1 199 ? 14.836 -14.899 -5.829 1.00 78.50 199 LYS A O 1
ATOM 1543 N N . GLY A 1 200 ? 13.460 -15.545 -4.189 1.00 75.44 200 GLY A N 1
ATOM 1544 C CA . GLY A 1 200 ? 13.260 -16.904 -4.723 1.00 75.44 200 GLY A CA 1
ATOM 1545 C C . GLY A 1 200 ? 14.560 -17.685 -4.972 1.00 75.44 200 GLY A C 1
ATOM 1546 O O . GLY A 1 200 ? 14.647 -18.439 -5.935 1.00 75.44 200 GLY A O 1
ATOM 1547 N N . GLY A 1 201 ? 15.594 -17.458 -4.153 1.00 77.25 201 GLY A N 1
ATOM 1548 C CA . GLY A 1 201 ? 16.915 -18.076 -4.323 1.00 77.25 201 GLY A CA 1
ATOM 1549 C C . GLY A 1 201 ? 17.799 -17.437 -5.402 1.00 77.25 201 GLY A C 1
ATOM 1550 O O . GLY A 1 201 ? 18.912 -17.911 -5.615 1.00 77.25 201 GLY A O 1
ATOM 1551 N N . LYS A 1 202 ? 17.350 -16.355 -6.050 1.00 80.94 202 LYS A N 1
ATOM 1552 C CA . LYS A 1 202 ? 18.121 -15.598 -7.044 1.00 80.94 202 LYS A CA 1
ATOM 1553 C C . LYS A 1 202 ? 18.574 -14.250 -6.475 1.00 80.94 202 LYS A C 1
ATOM 1555 O O . LYS A 1 202 ? 17.784 -13.627 -5.762 1.00 80.94 202 LYS A O 1
ATOM 1560 N N . PRO A 1 203 ? 19.797 -13.788 -6.780 1.00 80.69 203 PRO A N 1
ATOM 1561 C CA . PRO A 1 203 ? 20.213 -12.425 -6.476 1.00 80.69 203 PRO A CA 1
ATOM 1562 C C . PRO A 1 203 ? 19.300 -11.397 -7.147 1.00 80.69 203 PRO A C 1
ATOM 1564 O O . PRO A 1 203 ? 18.900 -11.576 -8.295 1.00 80.69 203 PRO A O 1
ATOM 1567 N N . LEU A 1 204 ? 18.970 -10.335 -6.421 1.00 76.19 204 LEU A N 1
ATOM 1568 C CA . LEU A 1 204 ? 18.313 -9.150 -6.962 1.00 76.19 204 LEU A CA 1
ATOM 1569 C C . LEU A 1 204 ? 19.389 -8.209 -7.507 1.00 76.19 204 LEU A C 1
ATOM 1571 O O . LEU A 1 204 ? 20.282 -7.800 -6.766 1.00 76.19 204 LEU A O 1
ATOM 1575 N N . GLU A 1 205 ? 19.302 -7.868 -8.790 1.00 71.62 205 GLU A N 1
ATOM 1576 C CA . GLU A 1 205 ? 20.281 -7.002 -9.464 1.00 71.62 205 GLU A CA 1
ATOM 1577 C C . GLU A 1 205 ? 19.891 -5.512 -9.426 1.00 71.62 205 GLU A C 1
ATOM 1579 O O . GLU A 1 205 ? 20.720 -4.645 -9.688 1.00 71.62 205 GLU A O 1
ATOM 1584 N N . ASP A 1 206 ? 18.647 -5.196 -9.054 1.00 71.81 206 ASP A N 1
ATOM 1585 C CA . ASP A 1 206 ? 18.020 -3.874 -9.173 1.00 71.81 206 ASP A CA 1
ATOM 1586 C C . ASP A 1 206 ? 17.569 -3.273 -7.824 1.00 71.81 206 ASP A C 1
ATOM 1588 O O . ASP A 1 206 ? 16.609 -2.499 -7.742 1.00 71.81 206 ASP A O 1
ATOM 1592 N N . VAL A 1 207 ? 18.287 -3.586 -6.739 1.00 74.62 207 VAL A N 1
ATOM 1593 C CA . VAL A 1 207 ? 17.994 -3.052 -5.399 1.00 74.62 207 VAL A CA 1
ATOM 1594 C C . VAL A 1 207 ? 18.286 -1.548 -5.316 1.00 74.62 207 VAL A C 1
ATOM 1596 O O . VAL A 1 207 ? 19.399 -1.078 -5.556 1.00 74.62 207 VAL A O 1
ATOM 1599 N N . ARG A 1 208 ? 17.289 -0.767 -4.884 1.00 73.75 208 ARG A N 1
ATOM 1600 C CA . ARG A 1 208 ? 17.434 0.680 -4.657 1.00 73.75 208 ARG A CA 1
ATOM 1601 C C . ARG A 1 208 ? 18.102 0.967 -3.315 1.00 73.75 208 ARG A C 1
ATOM 1603 O O . ARG A 1 208 ? 17.457 0.928 -2.273 1.00 73.75 208 ARG A O 1
ATOM 1610 N N . HIS A 1 209 ? 19.384 1.318 -3.341 1.00 69.88 209 HIS A N 1
ATOM 1611 C CA . HIS A 1 209 ? 20.161 1.576 -2.120 1.00 69.88 209 HIS A CA 1
ATOM 1612 C C . HIS A 1 209 ? 20.119 3.018 -1.597 1.00 69.88 209 HIS A C 1
ATOM 1614 O O . HIS A 1 209 ? 20.431 3.242 -0.430 1.00 69.88 209 HIS A O 1
ATOM 1620 N N . HIS A 1 210 ? 19.771 3.987 -2.443 1.00 67.06 210 HIS A N 1
ATOM 1621 C CA . HIS A 1 210 ? 19.785 5.417 -2.092 1.00 67.06 210 HIS A CA 1
ATOM 1622 C C . HIS A 1 210 ? 18.384 6.030 -2.033 1.00 67.06 210 HIS A C 1
ATOM 1624 O O . HIS A 1 210 ? 18.178 7.053 -1.382 1.00 67.06 210 HIS A O 1
ATOM 1630 N N . HIS A 1 211 ? 17.426 5.381 -2.702 1.00 71.44 211 HIS A N 1
ATOM 1631 C CA . HIS A 1 211 ? 16.063 5.865 -2.866 1.00 71.44 211 HIS A CA 1
ATOM 1632 C C . HIS A 1 211 ? 14.995 4.833 -2.423 1.00 71.44 211 HIS A C 1
ATOM 1634 O O . HIS A 1 211 ? 14.172 4.449 -3.261 1.00 71.44 211 HIS A O 1
ATOM 1640 N N . PRO A 1 212 ? 15.031 4.278 -1.183 1.00 76.50 212 PRO A N 1
ATOM 1641 C CA . PRO A 1 212 ? 13.973 3.389 -0.685 1.00 76.50 212 PRO A CA 1
ATOM 1642 C C . PRO A 1 212 ? 12.588 4.043 -0.692 1.00 76.50 212 PRO A C 1
ATOM 1644 O O . PRO A 1 212 ? 12.454 5.243 -0.510 1.00 76.50 212 PRO A O 1
ATOM 1647 N N . MET A 1 213 ? 11.528 3.248 -0.824 1.00 82.12 213 MET A N 1
ATOM 1648 C CA . MET A 1 213 ? 10.181 3.740 -0.524 1.00 82.12 213 MET A CA 1
ATOM 1649 C C . MET A 1 213 ? 10.002 3.826 0.990 1.00 82.12 213 MET A C 1
ATOM 1651 O O . MET A 1 213 ? 10.347 2.889 1.712 1.00 82.12 213 MET A O 1
ATOM 1655 N N . LEU A 1 214 ? 9.445 4.935 1.468 1.00 81.75 214 LEU A N 1
ATOM 1656 C CA . LEU A 1 214 ? 9.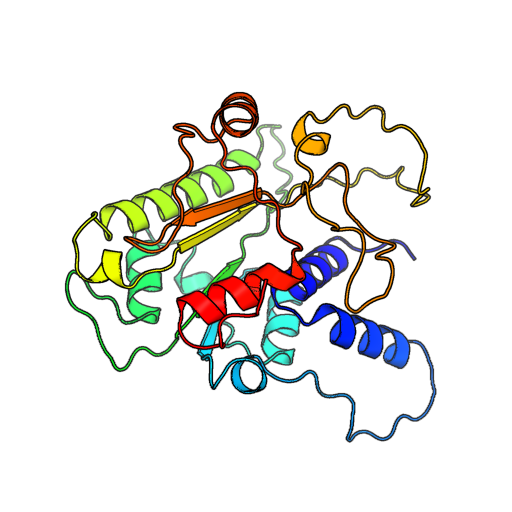069 5.088 2.868 1.00 81.75 214 LEU A CA 1
ATOM 1657 C C . LEU A 1 214 ? 7.631 4.628 3.043 1.00 81.75 214 LEU A C 1
ATOM 1659 O O . LEU A 1 214 ? 6.763 4.998 2.256 1.00 81.75 214 LEU A O 1
ATOM 1663 N N . ILE A 1 215 ? 7.378 3.838 4.078 1.00 83.94 215 ILE A N 1
ATOM 1664 C CA . ILE A 1 215 ? 6.040 3.369 4.412 1.00 83.94 215 ILE A CA 1
ATOM 1665 C C . ILE A 1 215 ? 5.731 3.679 5.872 1.00 83.94 215 ILE A C 1
ATOM 1667 O O . ILE A 1 215 ? 6.536 3.399 6.755 1.00 83.94 215 ILE A O 1
ATOM 1671 N N . ALA A 1 216 ? 4.550 4.236 6.115 1.00 83.44 216 ALA A N 1
ATOM 1672 C CA . ALA A 1 216 ? 3.954 4.355 7.437 1.00 83.44 216 ALA A CA 1
ATOM 1673 C C . ALA A 1 216 ? 2.668 3.528 7.458 1.00 83.44 216 ALA A C 1
ATOM 1675 O O . ALA A 1 216 ? 1.851 3.637 6.544 1.00 83.44 216 ALA A O 1
ATOM 1676 N N . GLN A 1 217 ? 2.493 2.692 8.480 1.00 85.62 217 GLN A N 1
ATOM 1677 C CA . GLN A 1 217 ? 1.340 1.802 8.593 1.00 85.62 217 GLN A CA 1
ATOM 1678 C C . GLN A 1 217 ? 0.639 1.984 9.930 1.00 85.62 217 GLN A C 1
ATOM 1680 O O . GLN A 1 217 ? 1.274 2.149 10.970 1.00 85.62 217 GLN A O 1
ATOM 1685 N N . TRP A 1 218 ? -0.679 1.867 9.908 1.00 86.38 218 TRP A N 1
ATOM 1686 C CA . TRP A 1 218 ? -1.526 1.929 11.079 1.00 86.38 218 TRP A CA 1
ATOM 1687 C C . TRP A 1 218 ? -2.603 0.844 11.004 1.00 86.38 218 TRP A C 1
ATOM 1689 O O . TRP A 1 218 ? -3.259 0.659 9.982 1.00 86.38 218 TRP A O 1
ATOM 1699 N N . GLN A 1 219 ? -2.749 0.090 12.090 1.00 83.38 219 GLN A N 1
ATOM 1700 C CA . GLN A 1 219 ? -3.853 -0.842 12.322 1.00 83.38 219 GLN A CA 1
ATOM 1701 C C . GLN A 1 219 ? -3.954 -1.037 13.830 1.00 83.38 219 GLN A C 1
ATOM 1703 O O . GLN A 1 219 ? -2.936 -1.335 14.471 1.00 83.38 219 GLN A O 1
ATOM 1708 N N . ASP A 1 220 ? -5.143 -0.867 14.398 1.00 81.44 220 ASP A N 1
ATOM 1709 C CA . ASP A 1 220 ? -5.313 -1.010 15.839 1.00 81.44 220 ASP A CA 1
ATOM 1710 C C . ASP A 1 220 ? -5.095 -2.474 16.266 1.00 81.44 220 ASP A C 1
ATOM 1712 O O . ASP A 1 220 ? -5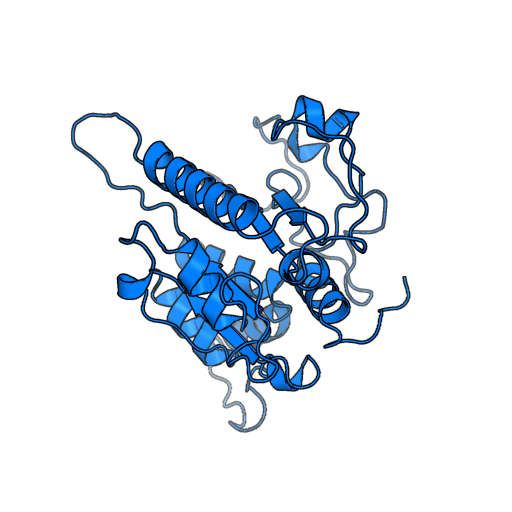.617 -3.409 15.661 1.00 81.44 220 ASP A O 1
ATOM 1716 N N . GLY A 1 221 ? -4.253 -2.689 17.278 1.00 67.94 221 GLY A N 1
ATOM 1717 C CA . GLY A 1 221 ? -3.995 -4.006 17.878 1.00 67.94 221 GLY A CA 1
ATOM 1718 C C . GLY A 1 221 ? -3.106 -5.006 17.113 1.00 67.94 221 GLY A C 1
ATOM 1719 O O . GLY A 1 221 ? -2.715 -6.003 17.718 1.00 67.94 221 GLY A O 1
ATOM 1720 N N . VAL A 1 222 ? -2.745 -4.776 15.841 1.00 67.81 222 VAL A N 1
ATOM 1721 C CA . VAL A 1 222 ? -2.003 -5.777 15.026 1.00 67.81 222 VAL A CA 1
ATOM 1722 C C . VAL A 1 222 ? -0.634 -5.287 14.540 1.00 67.81 222 VAL A C 1
ATOM 1724 O O . VAL A 1 222 ? 0.305 -6.082 14.434 1.00 67.81 222 VAL A O 1
ATOM 1727 N N . THR A 1 223 ? -0.472 -3.988 14.277 1.00 65.06 223 THR A N 1
ATOM 1728 C CA . THR A 1 223 ? 0.809 -3.448 13.796 1.00 65.06 223 THR A CA 1
ATOM 1729 C C . THR A 1 223 ? 1.745 -3.176 14.972 1.00 65.06 223 THR A C 1
ATOM 1731 O O . THR A 1 223 ? 1.363 -2.528 15.949 1.00 65.06 223 THR A O 1
ATOM 1734 N N . ARG A 1 224 ? 2.998 -3.647 14.890 1.00 64.81 224 ARG A N 1
ATOM 1735 C CA . ARG A 1 224 ? 4.049 -3.226 15.828 1.00 64.81 224 ARG A CA 1
ATOM 1736 C C . ARG A 1 224 ? 4.242 -1.719 15.674 1.00 64.81 224 ARG A C 1
ATOM 1738 O O . ARG A 1 224 ? 4.611 -1.269 14.597 1.00 64.81 224 ARG A O 1
ATOM 1745 N N . LYS A 1 225 ? 3.977 -0.960 16.736 1.00 66.31 225 LYS A N 1
ATOM 1746 C CA . LYS A 1 225 ? 4.193 0.489 16.750 1.00 66.31 225 LYS A CA 1
ATOM 1747 C C . LYS A 1 225 ? 5.676 0.768 16.931 1.00 66.31 225 LYS A C 1
ATOM 1749 O O . LYS A 1 225 ? 6.297 0.198 17.832 1.00 66.31 225 LYS A O 1
ATOM 1754 N N . ASP A 1 226 ? 6.220 1.625 16.079 1.00 69.69 226 ASP A N 1
ATOM 1755 C CA . ASP A 1 226 ? 7.471 2.286 16.401 1.00 69.69 226 ASP A CA 1
ATOM 1756 C C . ASP A 1 226 ? 7.260 3.389 17.440 1.00 69.69 226 ASP A C 1
ATOM 1758 O O . ASP A 1 226 ? 6.131 3.682 17.843 1.00 69.69 226 ASP A O 1
ATOM 1762 N N . THR A 1 227 ? 8.365 3.910 17.968 1.00 75.12 227 THR A N 1
ATOM 1763 C CA . THR A 1 227 ? 8.329 4.994 18.954 1.00 75.12 227 THR A CA 1
ATOM 1764 C C . THR A 1 227 ? 8.627 6.345 18.310 1.00 75.12 227 THR A C 1
ATOM 1766 O O . THR A 1 227 ? 8.946 7.287 19.032 1.00 75.12 227 THR A O 1
ATOM 1769 N N . ALA A 1 228 ? 8.591 6.441 16.975 1.00 76.62 228 ALA A N 1
ATOM 1770 C CA . ALA A 1 228 ? 8.828 7.689 16.271 1.00 76.62 228 ALA A CA 1
ATOM 1771 C C . ALA A 1 228 ? 7.589 8.585 16.391 1.00 76.62 228 ALA A C 1
ATOM 1773 O O . ALA A 1 228 ? 6.473 8.183 16.072 1.00 76.62 228 ALA A O 1
ATOM 1774 N N . MET A 1 229 ? 7.779 9.817 16.862 1.00 72.69 229 MET A N 1
ATOM 1775 C CA . MET A 1 229 ? 6.682 10.764 17.085 1.00 72.69 229 MET A CA 1
ATOM 1776 C C . MET A 1 229 ? 6.506 11.755 15.930 1.00 72.69 229 MET A C 1
ATOM 1778 O O . MET A 1 229 ? 5.503 12.465 15.872 1.00 72.69 229 MET A O 1
ATOM 1782 N N . THR A 1 230 ? 7.476 11.837 15.016 1.00 71.69 230 THR A N 1
ATOM 1783 C CA . THR A 1 230 ? 7.467 12.767 13.881 1.00 71.69 230 THR A CA 1
ATOM 1784 C C . THR A 1 230 ? 7.914 12.082 12.597 1.00 71.69 230 THR A C 1
ATOM 1786 O O . THR A 1 230 ? 8.731 11.163 12.617 1.00 71.69 230 THR A O 1
ATOM 1789 N N . PHE A 1 231 ? 7.401 12.558 11.459 1.00 69.88 231 PHE A N 1
ATOM 1790 C CA . PHE A 1 231 ? 7.815 12.081 10.142 1.00 69.88 231 PHE A CA 1
ATOM 1791 C C . PHE A 1 231 ? 9.138 12.750 9.725 1.00 69.88 231 PHE A C 1
ATOM 1793 O O . PHE A 1 231 ? 9.160 13.643 8.877 1.00 69.88 231 PHE A O 1
ATOM 1800 N N . SER A 1 232 ? 10.243 12.383 10.379 1.00 70.19 232 SER A N 1
ATOM 1801 C CA . SER A 1 232 ? 11.567 12.960 10.127 1.00 70.19 232 SER A CA 1
ATOM 1802 C C . SER A 1 232 ? 12.665 11.903 10.129 1.00 70.19 232 SER A C 1
ATOM 1804 O O . SER A 1 232 ? 12.575 10.884 10.809 1.00 70.19 232 SER A O 1
ATOM 1806 N N . PHE A 1 233 ? 13.732 12.165 9.374 1.00 70.06 233 PHE A N 1
ATOM 1807 C CA . PHE A 1 233 ? 14.853 11.238 9.266 1.00 70.06 233 PHE A CA 1
ATOM 1808 C C . PHE A 1 233 ? 15.498 10.926 10.627 1.00 70.06 233 PHE A C 1
ATOM 1810 O O . PHE A 1 233 ? 15.710 9.760 10.961 1.00 70.06 233 PHE A O 1
ATOM 1817 N N . GLU A 1 234 ? 15.773 11.959 11.428 1.00 76.62 234 GLU A N 1
ATOM 1818 C CA . GLU A 1 234 ? 16.361 11.811 12.764 1.00 76.62 234 GLU A CA 1
ATOM 1819 C C . GLU A 1 234 ? 15.503 10.892 13.644 1.00 76.62 234 GLU A C 1
ATOM 1821 O O . GLU A 1 234 ? 16.012 9.937 14.235 1.00 76.62 234 GLU A O 1
ATOM 1826 N N . GLU A 1 235 ? 14.189 11.114 13.649 1.00 78.31 235 GLU A N 1
ATOM 1827 C CA . GLU A 1 235 ? 13.256 10.315 14.433 1.00 78.31 235 GLU A CA 1
ATOM 1828 C C . GLU A 1 235 ? 13.210 8.858 13.951 1.00 78.31 235 GLU A C 1
ATOM 1830 O O . GLU A 1 235 ? 13.274 7.932 14.760 1.00 78.31 235 GLU A O 1
ATOM 1835 N N . PHE A 1 236 ? 13.186 8.632 12.634 1.00 75.38 236 PHE A N 1
ATOM 1836 C CA . PHE A 1 236 ? 13.171 7.285 12.060 1.00 75.38 236 PHE A CA 1
ATOM 1837 C C . PHE A 1 236 ? 14.431 6.493 12.393 1.00 75.38 236 PHE A C 1
ATOM 1839 O O . PHE A 1 236 ? 14.340 5.314 12.729 1.00 75.38 236 PHE A O 1
ATOM 1846 N N . THR A 1 237 ? 15.608 7.119 12.335 1.00 72.00 237 THR A N 1
ATOM 1847 C CA . THR A 1 237 ? 16.861 6.420 12.666 1.00 72.00 237 THR A CA 1
ATOM 1848 C C . THR A 1 237 ? 16.947 6.009 14.128 1.00 72.00 237 THR A C 1
ATOM 1850 O O . THR A 1 237 ? 17.522 4.964 14.439 1.00 72.00 237 THR A O 1
ATOM 1853 N N . LYS A 1 238 ? 16.389 6.824 15.027 1.00 75.06 238 LYS A N 1
ATOM 1854 C CA . LYS A 1 238 ? 16.529 6.646 16.472 1.00 75.06 238 LYS A CA 1
ATOM 1855 C C . LYS A 1 238 ? 15.403 5.822 17.088 1.00 75.06 238 LYS A C 1
ATOM 1857 O O . LYS A 1 238 ? 15.651 5.041 18.005 1.00 75.06 238 LYS A O 1
ATOM 1862 N N . TYR A 1 239 ? 14.187 6.002 16.590 1.00 74.81 239 TYR A N 1
ATOM 1863 C CA . TYR A 1 239 ? 12.961 5.487 17.194 1.00 74.81 239 TYR A CA 1
ATOM 1864 C C . TYR A 1 239 ? 12.106 4.656 16.236 1.00 74.81 239 TYR A C 1
ATOM 1866 O O . TYR A 1 239 ? 11.139 4.034 16.678 1.00 74.81 239 TYR A O 1
ATOM 1874 N N . GLY A 1 240 ? 12.466 4.601 14.951 1.00 65.44 240 GLY A N 1
ATOM 1875 C CA . GLY A 1 240 ? 11.855 3.686 13.998 1.00 65.44 240 GLY A CA 1
ATOM 1876 C C . GLY A 1 240 ? 12.130 2.227 14.373 1.00 65.44 240 GLY A C 1
ATOM 1877 O O . GLY A 1 240 ? 13.246 1.846 14.740 1.00 65.44 240 GLY A O 1
ATOM 1878 N N . VAL A 1 241 ? 11.112 1.372 14.266 1.00 57.06 241 VAL A N 1
ATOM 1879 C CA . VAL A 1 241 ? 11.267 -0.075 14.459 1.00 57.06 241 VAL A CA 1
ATOM 1880 C C . VAL A 1 241 ? 11.781 -0.654 13.151 1.00 57.06 241 VAL A C 1
ATOM 1882 O O . VAL A 1 241 ? 11.046 -0.859 12.195 1.00 57.06 241 VAL A O 1
ATOM 1885 N N . ASN A 1 242 ? 13.093 -0.855 13.120 1.00 59.97 242 ASN A N 1
ATOM 1886 C CA . ASN A 1 242 ? 13.914 -1.207 11.968 1.00 59.97 242 ASN A CA 1
ATOM 1887 C C . ASN A 1 242 ? 13.525 -2.559 11.319 1.00 59.97 242 ASN A C 1
ATOM 1889 O O . ASN A 1 242 ? 14.183 -3.580 11.532 1.00 59.97 242 ASN A O 1
ATOM 1893 N N . LEU A 1 243 ? 12.447 -2.570 10.533 1.00 64.62 243 LEU A N 1
ATOM 1894 C CA . LEU A 1 243 ? 12.036 -3.661 9.651 1.00 64.62 243 LEU A CA 1
ATOM 1895 C C . LEU A 1 243 ? 11.790 -3.074 8.263 1.00 64.62 243 LEU A C 1
ATOM 1897 O O . LEU A 1 243 ? 10.677 -2.706 7.908 1.00 64.62 243 LEU A O 1
ATOM 1901 N N . ALA A 1 244 ? 12.853 -2.963 7.474 1.00 69.31 244 ALA A N 1
ATOM 1902 C CA . ALA A 1 244 ? 12.690 -2.773 6.045 1.00 69.31 244 ALA A CA 1
ATOM 1903 C C . ALA A 1 244 ? 12.320 -4.127 5.422 1.00 69.31 244 ALA A C 1
ATOM 1905 O O . ALA A 1 244 ? 12.951 -5.149 5.705 1.00 69.31 244 ALA A O 1
ATOM 1906 N N . ILE A 1 245 ? 11.276 -4.126 4.603 1.00 76.00 245 ILE A N 1
ATOM 1907 C CA . ILE A 1 245 ? 10.810 -5.297 3.863 1.00 76.00 245 ILE A CA 1
ATOM 1908 C C . ILE A 1 245 ? 11.135 -5.114 2.386 1.00 76.00 245 ILE A C 1
ATOM 1910 O O . ILE A 1 245 ? 11.290 -3.993 1.898 1.00 76.00 245 ILE A O 1
ATOM 1914 N N . LEU A 1 246 ? 11.225 -6.222 1.660 1.00 81.31 246 LEU A N 1
ATOM 1915 C CA . LEU A 1 246 ? 11.238 -6.150 0.208 1.00 81.31 246 LEU A CA 1
ATOM 1916 C C . LEU A 1 246 ? 9.879 -5.639 -0.282 1.00 81.31 246 LEU A C 1
ATOM 1918 O O . LEU A 1 246 ? 8.837 -6.033 0.242 1.00 81.31 246 LEU A O 1
ATOM 1922 N N . ALA A 1 247 ? 9.891 -4.769 -1.292 1.00 85.19 247 ALA A N 1
ATOM 1923 C CA . ALA A 1 247 ? 8.670 -4.162 -1.821 1.00 85.19 247 ALA A CA 1
ATOM 1924 C C . ALA A 1 247 ? 7.672 -5.203 -2.368 1.00 85.19 247 ALA A C 1
ATOM 1926 O O . ALA A 1 247 ? 6.471 -4.992 -2.264 1.00 85.19 247 ALA A O 1
ATOM 1927 N N . ASP A 1 248 ? 8.144 -6.354 -2.860 1.00 83.50 248 ASP A N 1
ATOM 1928 C CA . ASP A 1 248 ? 7.279 -7.471 -3.279 1.00 83.50 248 ASP A CA 1
ATOM 1929 C C . ASP A 1 248 ? 6.564 -8.171 -2.113 1.00 83.50 248 ASP A C 1
ATOM 1931 O O . ASP A 1 248 ? 5.557 -8.844 -2.315 1.00 83.50 248 ASP A O 1
ATOM 1935 N N . ARG A 1 249 ? 7.038 -8.006 -0.874 1.00 86.25 249 ARG A N 1
ATOM 1936 C CA . ARG A 1 249 ? 6.377 -8.540 0.325 1.00 86.25 249 ARG A CA 1
ATOM 1937 C C . ARG A 1 249 ? 5.285 -7.632 0.856 1.00 86.25 249 ARG A C 1
ATOM 1939 O O . ARG A 1 249 ? 4.473 -8.103 1.648 1.00 86.25 249 ARG A O 1
ATOM 1946 N N . PHE A 1 250 ? 5.223 -6.380 0.406 1.00 89.50 250 PHE A N 1
ATOM 1947 C CA . PHE A 1 250 ? 4.237 -5.419 0.887 1.00 89.50 250 PHE A CA 1
ATOM 1948 C C . PHE A 1 250 ? 2.802 -5.941 0.729 1.00 89.50 250 PHE A C 1
ATOM 1950 O O . PHE A 1 250 ? 2.075 -6.032 1.719 1.00 89.50 250 PHE A O 1
ATOM 1957 N N . LEU A 1 251 ? 2.395 -6.341 -0.483 1.00 92.56 251 LEU A N 1
ATOM 1958 C CA . LEU A 1 251 ? 1.026 -6.815 -0.698 1.00 92.56 251 LEU A CA 1
ATOM 1959 C C . LEU A 1 251 ? 0.736 -8.125 0.045 1.00 92.56 251 LEU A C 1
ATOM 1961 O O . LEU A 1 251 ? -0.373 -8.293 0.540 1.00 92.56 251 LEU A O 1
ATOM 1965 N N . HIS A 1 252 ? 1.716 -9.022 0.190 1.00 89.94 252 HIS A N 1
ATOM 1966 C CA . HIS A 1 252 ? 1.561 -10.235 1.008 1.00 89.94 252 HIS A CA 1
ATOM 1967 C C . HIS A 1 252 ? 1.293 -9.900 2.476 1.00 89.94 252 HIS A C 1
ATOM 1969 O O . HIS A 1 252 ? 0.449 -10.533 3.107 1.00 89.94 252 HIS A O 1
ATOM 1975 N N . GLU A 1 253 ? 1.971 -8.889 3.019 1.00 88.44 253 GLU A N 1
ATOM 1976 C CA . GLU A 1 253 ? 1.737 -8.419 4.383 1.00 88.44 253 GLU A CA 1
ATOM 1977 C C . GLU A 1 253 ? 0.344 -7.792 4.541 1.00 88.44 253 GLU A C 1
ATOM 1979 O O . GLU A 1 253 ? -0.363 -8.101 5.503 1.00 88.44 253 GLU A O 1
ATOM 1984 N N . VAL A 1 254 ? -0.082 -6.960 3.585 1.00 91.25 254 VAL A N 1
ATOM 1985 C CA . VAL A 1 254 ? -1.433 -6.373 3.572 1.00 91.25 254 VAL A CA 1
ATOM 1986 C C . VAL A 1 254 ? -2.493 -7.466 3.460 1.00 91.25 254 VAL A C 1
ATOM 1988 O O . VAL A 1 254 ? -3.405 -7.524 4.280 1.00 91.25 254 VAL A O 1
ATOM 1991 N N . ALA A 1 255 ? -2.358 -8.380 2.499 1.00 92.56 255 ALA A N 1
ATOM 1992 C CA . ALA A 1 255 ? -3.297 -9.475 2.298 1.00 92.56 255 ALA A CA 1
ATOM 1993 C C . ALA A 1 255 ? -3.378 -10.385 3.530 1.00 92.56 255 ALA A C 1
ATOM 1995 O O . ALA A 1 255 ? -4.473 -10.791 3.910 1.00 92.56 255 ALA A O 1
ATOM 1996 N N . PHE A 1 256 ? -2.258 -10.658 4.206 1.00 90.12 256 PHE A N 1
ATOM 1997 C CA . PHE A 1 256 ? -2.268 -11.386 5.474 1.00 90.12 256 PHE A CA 1
ATOM 1998 C C . PHE A 1 256 ? -3.070 -10.643 6.557 1.00 90.12 256 PHE A C 1
ATOM 2000 O O . PHE A 1 256 ? -3.935 -11.246 7.192 1.00 90.12 256 PHE A O 1
ATOM 2007 N N . LYS A 1 257 ? -2.844 -9.332 6.735 1.00 88.44 257 LYS A N 1
ATOM 2008 C CA . LYS A 1 257 ? -3.590 -8.496 7.700 1.00 88.44 257 LYS A CA 1
ATOM 2009 C C . LYS A 1 257 ? -5.092 -8.428 7.393 1.00 88.44 257 LYS A C 1
ATOM 2011 O O . LYS A 1 257 ? -5.888 -8.256 8.314 1.00 88.44 257 LYS A O 1
ATOM 2016 N N . LEU A 1 258 ? -5.468 -8.599 6.125 1.00 90.31 258 LEU A N 1
ATOM 2017 C CA . LEU A 1 258 ? -6.852 -8.665 5.646 1.00 90.31 258 LEU A CA 1
ATOM 2018 C C . LEU A 1 258 ? -7.434 -10.091 5.610 1.00 90.31 258 LEU A C 1
ATOM 2020 O O . LEU A 1 258 ? -8.559 -10.264 5.152 1.00 90.31 258 LEU A O 1
ATOM 2024 N N . TRP A 1 259 ? -6.702 -11.114 6.072 1.00 89.50 259 TRP A N 1
ATOM 2025 C CA . TRP A 1 259 ? -7.108 -12.531 6.011 1.00 89.50 259 TRP A CA 1
ATOM 2026 C C . TRP A 1 259 ? -7.337 -13.070 4.586 1.00 89.50 259 TRP A C 1
ATOM 2028 O O . TRP A 1 259 ? -8.119 -13.993 4.364 1.00 89.50 259 TRP A O 1
ATOM 2038 N N . LYS A 1 260 ? -6.625 -12.501 3.612 1.00 93.00 260 LYS A N 1
ATOM 2039 C CA . LYS A 1 260 ? -6.659 -12.839 2.178 1.00 93.00 260 LYS A CA 1
ATOM 2040 C C . LYS A 1 260 ? -5.403 -13.576 1.703 1.00 93.00 260 LYS A C 1
ATOM 2042 O O . LYS A 1 260 ? -5.278 -13.919 0.531 1.00 93.00 260 LYS A O 1
ATOM 2047 N N . ALA A 1 261 ? -4.480 -13.839 2.622 1.00 91.38 261 ALA A N 1
ATOM 2048 C CA . ALA A 1 261 ? -3.345 -14.731 2.444 1.00 91.38 261 ALA A CA 1
ATOM 2049 C C . ALA A 1 261 ? -3.021 -15.427 3.775 1.00 91.38 261 ALA A C 1
ATOM 2051 O O . ALA A 1 261 ? -3.214 -14.828 4.839 1.00 91.38 261 ALA A O 1
ATOM 2052 N N . PRO A 1 262 ? -2.500 -16.667 3.757 1.00 84.06 26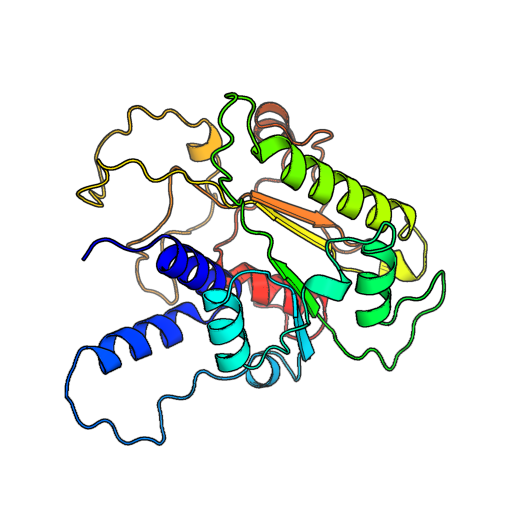2 PRO A N 1
ATOM 2053 C CA . PRO A 1 262 ? -1.930 -17.268 4.954 1.00 84.06 262 PRO A CA 1
ATOM 2054 C C . PRO A 1 262 ? -0.713 -16.463 5.420 1.00 84.06 262 PRO A C 1
ATOM 2056 O O . PRO A 1 262 ? -0.030 -15.815 4.624 1.00 84.06 262 PRO A O 1
ATOM 2059 N N . LYS A 1 263 ? -0.392 -16.549 6.716 1.00 75.56 263 LYS A N 1
ATOM 2060 C CA . LYS A 1 263 ? 0.878 -16.017 7.210 1.00 75.56 263 LYS A CA 1
ATOM 2061 C C . LYS A 1 263 ? 2.009 -16.752 6.499 1.00 75.56 263 LYS A C 1
ATOM 2063 O O . LYS A 1 263 ? 2.134 -17.967 6.654 1.00 75.56 263 LYS A O 1
ATOM 2068 N N . TYR A 1 264 ? 2.832 -16.039 5.741 1.00 64.06 264 TYR A N 1
ATOM 2069 C CA . TYR A 1 264 ? 4.059 -16.625 5.220 1.00 64.06 264 TYR A CA 1
ATOM 2070 C C . TYR A 1 264 ? 4.977 -16.952 6.407 1.00 64.06 264 TYR A C 1
ATOM 2072 O O . TYR A 1 264 ? 5.122 -16.155 7.339 1.00 64.06 264 TYR A O 1
ATOM 2080 N N . GLY A 1 265 ? 5.536 -18.164 6.419 1.00 52.44 265 GLY A N 1
ATOM 2081 C CA . GLY A 1 265 ? 6.598 -18.512 7.360 1.00 52.44 265 GLY A CA 1
ATOM 2082 C C . GLY A 1 265 ? 7.754 -17.530 7.178 1.00 52.44 265 GLY A C 1
ATOM 2083 O O . GLY A 1 265 ? 8.129 -17.248 6.040 1.00 52.44 265 GLY A O 1
ATOM 2084 N N . ALA A 1 266 ? 8.229 -16.958 8.285 1.00 39.03 266 ALA A N 1
ATOM 2085 C CA . ALA A 1 266 ? 9.392 -16.074 8.304 1.00 39.03 266 ALA A CA 1
ATOM 2086 C C . ALA A 1 266 ? 10.679 -16.841 7.978 1.00 39.03 266 ALA A C 1
ATOM 2088 O O . ALA A 1 266 ? 10.769 -18.020 8.395 1.00 39.03 266 ALA A O 1
#

Foldseek 3Di:
DDQDPLNVVLLLVCLLLLNNVLVVVVVVVVVDPDPDDPPPNQRAASCRVFVHAAEAEEEPDPSVVVSCVSNPHHYDYNVVAQPDLCNLQVVCVLCQDHQLDRDPPRNGLYYHYDYDQPQPPDPDPDDPVVVVVVSVVSNVVNNCVSQDAPGPSQQRDKDKDKDFDDDDDDPPPDPDVDDDDPDPQVCLVLDAPDPPQDDPNDGNSDDDNRTDIDMDIGHHPPDDDWPQPDPDPVSCVPTNPRHDDRSNCNVVVVSCSSVRHPPDDD

Solvent-accessible surface area (backbone atoms only — not comparable to full-atom values): 16496 Å² total; per-residue (Å²): 132,88,81,47,73,66,56,50,53,46,50,54,49,26,28,37,65,62,40,36,72,55,54,52,52,52,59,52,51,78,72,40,96,64,91,66,73,94,84,77,82,74,58,77,28,46,32,78,74,22,78,62,44,38,39,34,34,34,45,85,49,66,68,50,48,55,52,39,48,63,37,58,33,47,72,46,72,41,84,78,44,81,80,50,96,54,39,34,60,55,56,37,40,46,53,17,35,56,83,80,44,75,49,90,80,34,82,26,81,41,79,44,79,51,83,80,87,66,82,68,85,60,101,68,89,71,71,55,67,57,61,57,54,54,47,49,52,50,40,53,48,46,41,51,67,70,35,41,87,89,36,71,53,18,64,70,45,78,46,76,50,76,48,77,69,80,85,85,62,101,72,78,78,69,94,56,99,80,69,87,65,99,64,87,46,73,61,41,72,74,63,48,92,60,88,78,53,54,55,96,92,36,77,54,91,81,74,64,62,65,56,61,70,46,73,50,77,48,36,54,96,75,58,86,78,51,71,46,89,54,101,43,71,71,36,42,75,75,30,40,68,89,70,60,73,62,54,53,49,48,42,56,53,52,30,30,78,69,73,23,40,75,82,76,84,130

pLDDT: mean 75.09, std 16.91, range [29.09, 96.62]

Mean predicted aligned error: 10.82 Å

Secondary structure (DSSP, 8-state):
-PPPHHHHHHHHHHHHTT-HHHHHHHHHHTTS-----TTS-PPPPHHHHTTT--EEEEES-HHHHHHHHHTT-EEE-GGGTSS-TTHHHHHHHHTTEETTEE-TT-S-SEEEEE--------TT---THHHHHHHHHHHHHHHHHHS-TTSTTTTT--EEEEE------TT-----SS---S---GGGG---SS--SEETTEE-S---SSSPPEEEEE-TTTSPPP---SSSHHHHHHHS------GGGHHHHHHHHTTSSPPPP-

Nearest PDB structures (foldseek):
  7twl-assembly2_C  TM=4.685E-01  e=5.351E+00  Mycena rosella
  7twl-assembly1_B  TM=4.417E-01  e=6.015E+00  Mycena rosella
  7twl-assembly2_D  TM=4.092E-01  e=4.235E+00  Mycena rosella
  7twk-assembly1_A  TM=4.379E-01  e=7.600E+00  Mycena rosella
  7twk-assembly1_B  TM=4.760E-01  e=9.603E+00  Mycena rosella